Protein AF-A0A5N7CZ99-F1 (afdb_monomer_lite)

pLDDT: mean 74.76, std 17.81, range [25.52, 95.12]

Foldseek 3Di:
DDPPFDDWDDDPLETEGEDEQPDQKAFDPLQPQEWADDPNAIATCLALVNVVVDPDRGIGPVLVVLVPDDFDQDPVRGIYHYFYPPDDDHDPDDPWAWQDWDDDPPFKIKTWTDHPQWHFDPPPPATKTKHKDAAQDWGWYWYAPDPPDPPDIDIDIDGHRHIGIYIHGTRIGMNGNCPDDPPPDDDPDDDDDDDDDDDD

Radius of gyration: 21.83 Å; chains: 1; bounding box: 49×34×73 Å

Sequence (200 aa):
MLVTSYPPEINTGTVTTYLPLATPWGWNNNCSDNFQWHNGSLWASFDPAFAAYAEHQCGPPEFQQWYDKEEFVGPDGLATTTSLGPLAPPTNVPNISVASIFVRYQSSTLSLYCPPEYKSSSAEDFPDCVSAIQPRTPVTYMSPTIMGRDTTWATKTTQFTEITNVHAFPVQGWNINDTGGHGCSSCFTCPCAFLYSHHE

Structure (mmCIF, N/CA/C/O backbone):
data_AF-A0A5N7CZ99-F1
#
_entry.id   AF-A0A5N7CZ99-F1
#
loop_
_atom_site.group_PDB
_atom_site.id
_atom_site.type_symbol
_atom_site.label_atom_id
_atom_site.label_alt_id
_atom_site.label_comp_id
_atom_site.label_asym_id
_atom_site.label_entity_id
_atom_site.label_seq_id
_atom_site.pdbx_PDB_ins_code
_atom_site.Cartn_x
_atom_site.Cartn_y
_atom_site.Cartn_z
_atom_site.occupancy
_atom_site.B_iso_or_equiv
_atom_site.auth_seq_id
_atom_site.auth_comp_id
_atom_site.auth_asym_id
_atom_site.auth_atom_id
_atom_site.pdbx_PDB_model_num
ATOM 1 N N . MET A 1 1 ? 18.517 -17.580 -13.703 1.00 34.94 1 MET A N 1
ATOM 2 C CA . MET A 1 1 ? 17.389 -16.649 -13.509 1.00 34.94 1 MET A CA 1
ATOM 3 C C . MET A 1 1 ? 17.468 -15.634 -14.631 1.00 34.94 1 MET A C 1
ATOM 5 O O . MET A 1 1 ? 18.498 -14.986 -14.750 1.00 34.94 1 MET A O 1
ATOM 9 N N . LEU A 1 2 ? 16.470 -15.583 -15.511 1.00 38.91 2 LEU A N 1
ATOM 10 C CA . LEU A 1 2 ? 16.390 -14.543 -16.535 1.00 38.91 2 LEU A CA 1
ATOM 11 C C . LEU A 1 2 ? 15.794 -13.311 -15.858 1.00 38.91 2 LEU A C 1
ATOM 13 O O . LEU A 1 2 ? 14.592 -13.256 -15.631 1.00 38.91 2 LEU A O 1
ATOM 17 N N . VAL A 1 3 ? 16.648 -12.362 -15.477 1.00 44.00 3 VAL A N 1
ATOM 18 C CA . VAL A 1 3 ? 16.194 -11.003 -15.186 1.00 44.00 3 VAL A CA 1
ATOM 19 C C . VAL A 1 3 ? 15.849 -10.407 -16.543 1.00 44.00 3 VAL A C 1
ATOM 21 O O . VAL A 1 3 ? 16.735 -10.002 -17.292 1.00 44.00 3 VAL A O 1
ATOM 24 N N . THR A 1 4 ? 14.575 -10.444 -16.916 1.00 52.12 4 THR A N 1
ATOM 25 C CA . THR A 1 4 ? 14.073 -9.657 -18.042 1.00 52.12 4 THR A CA 1
ATOM 26 C C . THR A 1 4 ? 14.104 -8.200 -17.602 1.00 52.12 4 THR A C 1
ATOM 28 O O . THR A 1 4 ? 13.169 -7.713 -16.972 1.00 52.12 4 THR A O 1
ATOM 31 N N . SER A 1 5 ? 15.231 -7.525 -17.832 1.00 60.16 5 SER A N 1
ATOM 32 C CA . SER A 1 5 ? 15.319 -6.081 -17.644 1.00 60.16 5 SER A CA 1
ATOM 33 C C . SER A 1 5 ? 14.532 -5.416 -18.768 1.00 60.16 5 SER A C 1
ATOM 35 O O . SER A 1 5 ? 14.925 -5.519 -19.932 1.00 60.16 5 SER A O 1
ATOM 37 N N . TYR A 1 6 ? 13.431 -4.758 -18.425 1.00 69.19 6 TYR A N 1
ATOM 38 C CA . TYR A 1 6 ? 12.678 -3.944 -19.373 1.00 69.19 6 TYR A CA 1
ATOM 39 C C . TYR A 1 6 ? 13.487 -2.682 -19.692 1.00 69.19 6 TYR A C 1
ATOM 41 O O . TYR A 1 6 ? 14.055 -2.086 -18.767 1.00 69.19 6 TYR A O 1
ATOM 49 N N . PRO A 1 7 ? 13.599 -2.285 -20.972 1.00 72.56 7 PRO A N 1
ATOM 50 C CA . PRO A 1 7 ? 14.331 -1.081 -21.331 1.00 72.56 7 PRO A CA 1
ATOM 51 C C . PRO A 1 7 ? 13.680 0.144 -20.666 1.00 72.56 7 PRO A C 1
ATOM 53 O O . PRO A 1 7 ? 12.453 0.205 -20.580 1.00 72.56 7 PRO A O 1
ATOM 56 N N . PRO A 1 8 ? 14.470 1.125 -20.193 1.00 75.94 8 PRO A N 1
ATOM 57 C CA . PRO A 1 8 ? 13.911 2.363 -19.669 1.00 75.94 8 PRO A CA 1
ATOM 58 C C . PRO A 1 8 ? 13.095 3.111 -20.735 1.00 75.94 8 PRO A C 1
ATOM 60 O O . PRO A 1 8 ? 13.531 3.232 -21.881 1.00 75.94 8 PRO A O 1
ATOM 63 N N . GLU A 1 9 ? 11.940 3.653 -20.353 1.00 77.12 9 GLU A N 1
ATOM 64 C CA . GLU A 1 9 ? 11.092 4.472 -21.227 1.00 77.12 9 GLU A CA 1
ATOM 65 C C . GLU A 1 9 ? 11.358 5.964 -20.990 1.00 77.12 9 GLU A C 1
ATOM 67 O O . GLU A 1 9 ? 11.304 6.435 -19.856 1.00 77.12 9 GLU A O 1
ATOM 72 N N . ILE A 1 10 ? 11.592 6.744 -22.050 1.00 75.81 10 ILE A N 1
ATOM 73 C CA . ILE A 1 10 ? 11.798 8.198 -21.945 1.00 75.81 10 ILE A CA 1
ATOM 74 C C . ILE A 1 10 ? 10.529 8.931 -22.361 1.00 75.81 10 ILE A C 1
ATOM 76 O O . ILE A 1 10 ? 10.018 8.729 -23.460 1.00 75.81 10 ILE A O 1
ATOM 80 N N . ASN A 1 11 ? 10.045 9.826 -21.507 1.00 70.75 11 ASN A N 1
ATOM 81 C CA . ASN A 1 11 ? 8.844 10.607 -21.756 1.00 70.75 11 ASN A CA 1
ATOM 82 C C . ASN A 1 11 ? 8.971 12.002 -21.149 1.00 70.75 11 ASN A C 1
ATOM 84 O O . ASN A 1 11 ? 9.207 12.129 -19.953 1.00 70.75 11 ASN A O 1
ATOM 88 N N . THR A 1 12 ? 8.775 13.044 -21.964 1.00 72.25 12 THR A N 1
ATOM 89 C CA . THR A 1 12 ? 8.670 14.447 -21.504 1.00 72.25 12 THR A CA 1
ATOM 90 C C . THR A 1 12 ? 9.764 14.884 -20.514 1.00 72.25 12 THR A C 1
ATOM 92 O O . THR A 1 12 ? 9.484 15.617 -19.575 1.00 72.25 12 THR A O 1
ATOM 95 N N . GLY A 1 13 ? 11.011 14.436 -20.710 1.00 73.12 13 GLY A N 1
ATOM 96 C CA . GLY A 1 13 ? 12.138 14.779 -19.828 1.00 73.12 13 GLY A CA 1
ATOM 97 C C . GLY A 1 13 ? 12.334 13.854 -18.617 1.00 73.12 13 GLY A C 1
ATOM 98 O O . GLY A 1 13 ? 13.259 14.062 -17.836 1.00 73.12 13 GLY A O 1
ATOM 99 N N . THR A 1 14 ? 11.508 12.816 -18.476 1.00 78.81 14 THR A N 1
ATOM 100 C CA . THR A 1 14 ? 11.614 11.797 -17.428 1.00 78.81 14 THR A CA 1
ATOM 101 C C . THR A 1 14 ? 11.980 10.445 -18.035 1.00 78.81 14 THR A C 1
ATOM 103 O O . THR A 1 14 ? 11.337 9.981 -18.979 1.00 78.81 14 THR A O 1
ATOM 106 N N . VAL A 1 15 ? 12.993 9.791 -17.479 1.00 83.00 15 VAL A N 1
ATOM 107 C CA . VAL A 1 15 ? 13.344 8.395 -17.747 1.00 83.00 15 VAL A CA 1
ATOM 108 C C . VAL A 1 15 ? 12.638 7.523 -16.709 1.00 83.00 15 VAL A C 1
ATOM 110 O O . VAL A 1 15 ? 12.829 7.711 -15.509 1.00 83.00 15 VAL A O 1
ATOM 113 N N . THR A 1 16 ? 11.817 6.571 -17.143 1.00 83.00 16 THR A N 1
ATOM 114 C CA . THR A 1 16 ? 11.179 5.577 -16.275 1.00 83.00 16 THR A CA 1
ATOM 115 C C . THR A 1 16 ? 11.929 4.253 -16.380 1.00 83.00 16 THR A C 1
ATOM 117 O O . THR A 1 16 ? 11.999 3.664 -17.455 1.00 83.00 16 THR A O 1
ATOM 120 N N . THR A 1 17 ? 12.487 3.775 -15.272 1.00 85.75 17 THR A N 1
ATOM 121 C CA . THR A 1 17 ? 13.045 2.422 -15.143 1.00 85.75 17 THR A CA 1
ATOM 122 C C . THR A 1 17 ? 12.035 1.511 -14.454 1.00 85.75 17 THR A C 1
ATOM 124 O O . THR A 1 17 ? 11.185 1.978 -13.695 1.00 85.75 17 THR A O 1
ATOM 127 N N . TYR A 1 18 ? 12.110 0.204 -14.705 1.00 86.38 18 TYR A N 1
ATOM 128 C CA . TYR A 1 18 ? 11.154 -0.754 -14.154 1.00 86.38 18 TYR A CA 1
ATOM 129 C C . TYR A 1 18 ? 11.788 -1.671 -13.118 1.00 86.38 18 TYR A C 1
ATOM 131 O O . TYR A 1 18 ? 12.836 -2.270 -13.358 1.00 86.38 18 TYR A O 1
ATOM 139 N N . LEU A 1 19 ? 11.115 -1.788 -11.977 1.00 88.81 19 LEU A N 1
ATOM 140 C CA . LEU A 1 19 ? 11.407 -2.743 -10.922 1.00 88.81 19 LEU A CA 1
ATOM 141 C C . LEU A 1 19 ? 10.460 -3.947 -11.081 1.00 88.81 19 LEU A C 1
ATOM 143 O O . LEU A 1 19 ? 9.266 -3.823 -10.779 1.00 88.81 19 LEU A O 1
ATOM 147 N N . PRO A 1 20 ? 10.952 -5.092 -11.586 1.00 87.75 20 PRO A N 1
ATOM 148 C CA . PRO A 1 20 ? 10.132 -6.283 -11.750 1.00 87.75 20 PRO A CA 1
ATOM 149 C C . PRO A 1 20 ? 9.863 -6.940 -10.400 1.00 87.75 20 PRO A C 1
ATOM 151 O O . PRO A 1 20 ? 10.733 -6.964 -9.534 1.00 87.75 20 PRO A O 1
ATOM 154 N N . LEU A 1 21 ? 8.684 -7.544 -10.255 1.00 85.62 21 LEU A N 1
ATOM 155 C CA . LEU A 1 21 ? 8.400 -8.402 -9.109 1.00 85.62 21 LEU A CA 1
ATOM 156 C C . LEU A 1 21 ? 9.193 -9.708 -9.226 1.00 85.62 21 LEU A C 1
ATOM 158 O O . LEU A 1 21 ? 9.154 -10.365 -10.270 1.00 85.62 21 LEU A O 1
ATOM 162 N N . ALA A 1 22 ? 9.876 -10.122 -8.159 1.00 84.12 22 ALA A N 1
ATOM 163 C CA . ALA A 1 22 ? 10.655 -11.361 -8.161 1.00 84.12 22 ALA A CA 1
ATOM 164 C C . ALA A 1 22 ? 9.779 -12.625 -8.257 1.00 84.12 22 ALA A C 1
ATOM 166 O O . ALA A 1 22 ? 10.230 -13.662 -8.746 1.00 84.12 22 ALA A O 1
ATOM 167 N N . THR A 1 23 ? 8.533 -12.554 -7.777 1.00 81.94 23 THR A N 1
ATOM 168 C CA . THR A 1 23 ? 7.572 -13.668 -7.761 1.00 81.94 23 THR A CA 1
ATOM 169 C C . THR A 1 23 ? 6.143 -13.166 -7.987 1.00 81.94 23 THR A C 1
ATOM 171 O O . THR A 1 23 ? 5.877 -11.980 -7.769 1.00 81.94 23 THR A O 1
ATOM 174 N N . PRO A 1 24 ? 5.201 -14.034 -8.413 1.00 84.94 24 PRO A N 1
ATOM 175 C CA . PRO A 1 24 ? 3.782 -13.705 -8.363 1.00 84.94 24 PRO A CA 1
ATOM 176 C C . PRO A 1 24 ? 3.391 -13.265 -6.952 1.00 84.94 24 PRO A C 1
ATOM 178 O O . PRO A 1 24 ? 3.788 -13.891 -5.972 1.00 84.94 24 PRO A O 1
ATOM 181 N N . TRP A 1 25 ? 2.611 -12.194 -6.856 1.00 88.38 25 TRP A N 1
ATOM 182 C CA . TRP A 1 25 ? 2.278 -11.573 -5.581 1.00 88.38 25 TRP A CA 1
ATOM 183 C C . TRP A 1 25 ? 0.804 -11.771 -5.225 1.00 88.38 25 TRP A C 1
ATOM 185 O O . TRP A 1 25 ? -0.016 -12.195 -6.048 1.00 88.38 25 TRP A O 1
AT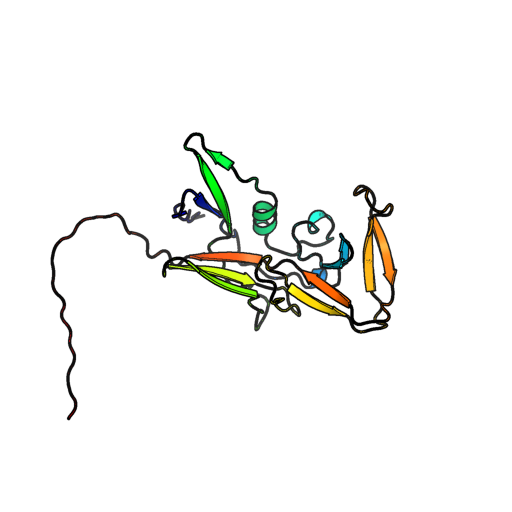OM 195 N N . GLY A 1 26 ? 0.472 -11.485 -3.972 1.00 87.75 26 GLY A N 1
ATOM 196 C CA . GLY A 1 26 ? -0.878 -11.555 -3.439 1.00 87.75 26 GLY A CA 1
ATOM 197 C C . GLY A 1 26 ? -1.010 -10.692 -2.191 1.00 87.75 26 GLY A C 1
ATOM 198 O O . GLY A 1 26 ? -0.009 -10.321 -1.579 1.00 87.75 26 GLY A O 1
ATOM 199 N N . TRP A 1 27 ? -2.245 -10.371 -1.824 1.00 86.88 27 TRP A N 1
ATOM 200 C CA . TRP A 1 27 ? -2.527 -9.596 -0.622 1.00 86.88 27 TRP A CA 1
ATOM 201 C C . TRP A 1 27 ? -2.444 -10.465 0.622 1.00 86.88 27 TRP A C 1
ATOM 203 O O . TRP A 1 27 ? -2.902 -11.607 0.627 1.00 86.88 27 TRP A O 1
ATOM 213 N N . ASN A 1 28 ? -1.900 -9.918 1.701 1.00 86.94 28 ASN A N 1
ATOM 214 C CA . ASN A 1 28 ? -1.954 -10.585 2.988 1.00 86.94 28 ASN A CA 1
ATOM 215 C C . ASN A 1 28 ? -3.216 -10.155 3.741 1.00 86.94 28 ASN A C 1
ATOM 217 O O . ASN A 1 28 ? -3.312 -9.013 4.183 1.00 86.94 28 ASN A O 1
ATOM 221 N N . ASN A 1 29 ? -4.175 -11.067 3.908 1.00 79.25 29 ASN A N 1
ATOM 222 C CA . ASN A 1 29 ? -5.427 -10.764 4.608 1.00 79.25 29 ASN A CA 1
ATOM 223 C C . ASN A 1 29 ? -5.205 -10.391 6.083 1.00 79.25 29 ASN A C 1
ATOM 225 O O . ASN A 1 29 ? -6.029 -9.689 6.647 1.00 79.25 29 ASN A O 1
ATOM 229 N N . ASN A 1 30 ? -4.075 -10.760 6.697 1.00 83.25 30 ASN A N 1
ATOM 230 C CA . ASN A 1 30 ? -3.760 -10.330 8.066 1.00 83.25 30 ASN A CA 1
ATOM 231 C C . ASN A 1 30 ? -3.508 -8.813 8.177 1.00 83.25 30 ASN A C 1
ATOM 233 O O . ASN A 1 30 ? -3.377 -8.292 9.282 1.00 83.25 30 ASN A O 1
ATOM 237 N N . CYS A 1 31 ? -3.414 -8.102 7.052 1.00 86.00 31 CYS A N 1
ATOM 238 C CA . CYS A 1 31 ? -3.213 -6.658 7.016 1.00 86.00 31 CYS A CA 1
ATOM 239 C C . CYS A 1 31 ? -4.513 -5.850 6.943 1.00 86.00 31 CYS A C 1
ATOM 241 O O . CYS A 1 31 ? -4.453 -4.632 7.101 1.00 86.00 31 CYS A O 1
ATOM 243 N N . SER A 1 32 ? -5.672 -6.491 6.725 1.00 80.88 32 SER A N 1
ATOM 244 C CA . SER A 1 32 ? -6.958 -5.784 6.634 1.00 80.88 32 SER A CA 1
ATOM 245 C C . SER A 1 32 ? -7.422 -5.210 7.965 1.00 80.88 32 SER A C 1
ATOM 247 O O . SER A 1 32 ? -8.083 -4.182 7.965 1.00 80.88 32 SER A O 1
ATOM 249 N N . ASP A 1 33 ? -7.040 -5.840 9.078 1.00 81.94 33 ASP A N 1
ATOM 250 C CA . ASP A 1 33 ? -7.460 -5.450 10.431 1.00 81.94 33 ASP A CA 1
ATOM 251 C C . ASP A 1 33 ? -6.351 -4.723 11.210 1.00 81.94 33 ASP A C 1
ATOM 253 O O . ASP A 1 33 ? -6.501 -4.422 12.396 1.00 81.94 33 ASP A O 1
ATOM 257 N N . ASN A 1 34 ? -5.215 -4.452 10.559 1.00 87.44 34 ASN A N 1
ATOM 258 C CA . ASN A 1 34 ? -4.109 -3.718 11.158 1.00 87.44 34 ASN A CA 1
ATOM 259 C C . ASN A 1 34 ? -4.178 -2.254 10.720 1.00 87.44 34 ASN A C 1
ATOM 261 O O . ASN A 1 34 ? -3.890 -1.910 9.571 1.00 87.44 34 ASN A O 1
ATOM 265 N N . PHE A 1 35 ? -4.609 -1.400 11.647 1.00 89.81 35 PHE A N 1
ATOM 266 C CA . PHE A 1 35 ? -4.884 0.003 11.374 1.00 89.81 35 PHE A CA 1
ATOM 267 C C . PHE A 1 35 ? -3.927 0.942 12.101 1.00 89.81 35 PHE A C 1
ATOM 269 O O . PHE A 1 35 ? -3.505 0.691 13.232 1.00 89.81 35 PHE A O 1
ATOM 276 N N . GLN A 1 36 ? -3.657 2.086 11.485 1.00 88.88 36 GLN A N 1
ATOM 277 C CA . GLN A 1 36 ? -2.816 3.151 12.009 1.00 88.88 36 GLN A CA 1
ATOM 278 C C . GLN A 1 36 ? -3.523 4.493 11.855 1.00 88.88 36 GLN A C 1
ATOM 280 O O . GLN A 1 36 ? -4.116 4.797 10.825 1.00 88.88 36 GLN A O 1
ATOM 285 N N . TRP A 1 37 ? -3.481 5.309 12.901 1.00 87.75 37 TRP A N 1
ATOM 286 C CA . TRP A 1 37 ? -4.017 6.660 12.867 1.00 87.75 37 TRP A CA 1
ATOM 287 C C . TRP A 1 37 ? -2.922 7.634 12.468 1.00 87.75 37 TRP A C 1
ATOM 289 O O . TRP A 1 37 ? -1.984 7.868 13.237 1.00 87.75 37 TRP A O 1
ATOM 299 N N . HIS A 1 38 ? -3.073 8.237 11.294 1.00 81.50 38 HIS A N 1
ATOM 300 C CA . HIS A 1 38 ? -2.102 9.169 10.744 1.00 81.50 38 HIS A CA 1
ATOM 301 C C . HIS A 1 38 ? -2.805 10.333 10.043 1.00 81.50 38 HIS A C 1
ATOM 303 O O . HIS A 1 38 ? -3.780 10.146 9.318 1.00 81.50 38 HIS A O 1
ATOM 309 N N . ASN A 1 39 ? -2.328 11.555 10.299 1.00 80.12 39 ASN A N 1
ATOM 310 C CA . ASN A 1 39 ? -2.859 12.799 9.726 1.00 80.12 39 ASN A CA 1
ATOM 311 C C . ASN A 1 39 ? -4.387 12.976 9.832 1.00 80.12 39 ASN A C 1
ATOM 313 O O . ASN A 1 39 ? -5.013 13.567 8.961 1.00 80.12 39 ASN A O 1
ATOM 317 N N . GLY A 1 40 ? -4.993 12.496 10.924 1.00 84.31 40 GLY A N 1
ATOM 318 C CA . GLY A 1 40 ? -6.433 12.644 11.169 1.00 84.31 40 GLY A CA 1
ATOM 319 C C . GLY A 1 40 ? -7.317 11.601 10.481 1.00 84.31 40 GLY A C 1
ATOM 320 O O . GLY A 1 40 ? -8.533 11.681 10.627 1.00 84.31 40 GLY A O 1
ATOM 321 N N . SER A 1 41 ? -6.718 10.617 9.809 1.00 88.19 41 SER A N 1
ATOM 322 C CA . SER A 1 41 ? -7.418 9.516 9.150 1.00 88.19 41 SER A CA 1
ATOM 323 C C . SER A 1 41 ? -6.914 8.160 9.639 1.00 88.19 41 SER A C 1
ATOM 325 O O . SER A 1 41 ? -5.812 8.033 10.185 1.00 88.19 41 SER A O 1
ATOM 327 N N . LEU A 1 42 ? -7.743 7.136 9.443 1.00 90.62 42 LEU A N 1
ATOM 328 C CA . LEU A 1 42 ? -7.414 5.749 9.739 1.00 90.62 42 LEU A CA 1
ATOM 329 C C . LEU A 1 42 ? -6.880 5.074 8.469 1.00 90.62 42 LEU A C 1
ATOM 331 O O . LEU A 1 42 ? -7.560 5.062 7.446 1.00 90.62 42 LEU A O 1
ATOM 335 N N . TRP A 1 43 ? -5.681 4.512 8.543 1.00 89.38 43 TRP A N 1
ATOM 336 C CA . TRP A 1 43 ? -4.970 3.875 7.437 1.00 89.38 43 TRP A CA 1
ATOM 337 C C . TRP A 1 43 ? -4.752 2.395 7.728 1.00 89.38 43 TRP A C 1
ATOM 339 O O . TRP A 1 43 ? -4.401 2.030 8.846 1.00 89.38 43 TRP A O 1
ATOM 349 N N . ALA A 1 44 ? -4.949 1.533 6.741 1.00 88.44 44 ALA A N 1
ATOM 350 C CA . ALA A 1 44 ? -4.621 0.118 6.828 1.00 88.44 44 ALA A CA 1
ATOM 351 C C . ALA A 1 44 ? -3.137 -0.123 6.533 1.00 88.44 44 ALA A C 1
ATOM 353 O O . ALA A 1 44 ? -2.509 0.614 5.770 1.00 88.44 44 ALA A O 1
ATOM 354 N N . SER A 1 45 ? -2.587 -1.214 7.062 1.00 85.19 45 SER A N 1
ATOM 355 C CA . SER A 1 45 ? -1.186 -1.612 6.849 1.00 85.19 45 SER A CA 1
ATOM 356 C C . SER A 1 45 ? -0.813 -1.968 5.403 1.00 85.19 45 SER A C 1
ATOM 358 O O . SER A 1 45 ? 0.337 -2.300 5.136 1.00 85.19 45 SER A O 1
ATOM 360 N N . PHE A 1 46 ? -1.750 -1.893 4.457 1.00 84.31 46 PHE A N 1
ATOM 361 C CA . PHE A 1 46 ? -1.452 -1.969 3.025 1.00 84.31 46 PHE A CA 1
ATOM 362 C C . PHE A 1 46 ? -0.694 -0.741 2.493 1.00 84.31 46 PHE A C 1
ATOM 364 O O . PHE A 1 46 ? -0.195 -0.780 1.371 1.00 84.31 46 PHE A O 1
ATOM 371 N N . ASP A 1 47 ? -0.591 0.330 3.281 1.00 80.62 47 ASP A N 1
ATOM 372 C CA . ASP A 1 47 ? 0.244 1.485 2.964 1.00 80.62 47 ASP A CA 1
ATOM 373 C C . ASP A 1 47 ? 1.744 1.184 3.196 1.00 80.62 47 ASP A C 1
ATOM 375 O O . ASP A 1 47 ? 2.128 0.792 4.306 1.00 80.62 47 ASP A O 1
ATOM 379 N N . PRO A 1 48 ? 2.616 1.380 2.188 1.00 79.69 48 PRO A N 1
ATOM 380 C CA . PRO A 1 48 ? 4.054 1.148 2.326 1.00 79.69 48 PRO A CA 1
ATOM 381 C C . PRO A 1 48 ? 4.725 2.077 3.355 1.00 79.69 48 PRO A C 1
ATOM 383 O O . PRO A 1 48 ? 5.732 1.699 3.954 1.00 79.69 48 PRO A O 1
ATOM 386 N N . ALA A 1 49 ? 4.157 3.248 3.662 1.00 79.38 49 ALA A N 1
ATOM 387 C CA . ALA A 1 49 ? 4.634 4.102 4.754 1.00 79.38 49 ALA A CA 1
ATOM 388 C C . ALA A 1 49 ? 4.514 3.421 6.129 1.00 79.38 49 ALA A C 1
ATOM 390 O O . ALA A 1 49 ? 5.244 3.741 7.069 1.00 79.38 49 ALA A O 1
ATOM 391 N N . PHE A 1 50 ? 3.583 2.475 6.245 1.00 76.00 50 PHE A N 1
ATOM 392 C CA . PHE A 1 50 ? 3.194 1.827 7.490 1.00 76.00 50 PHE A CA 1
ATOM 393 C C . PHE A 1 50 ? 3.585 0.346 7.552 1.00 76.00 50 PHE A C 1
ATOM 395 O O . PHE A 1 50 ? 3.466 -0.274 8.614 1.00 76.00 50 PHE A O 1
ATOM 402 N N . ALA A 1 51 ? 4.112 -0.209 6.456 1.00 68.06 51 ALA A N 1
ATOM 403 C CA . ALA A 1 51 ? 4.500 -1.613 6.342 1.00 68.06 51 ALA A CA 1
ATOM 404 C C . ALA A 1 51 ? 5.606 -2.022 7.330 1.00 68.06 51 ALA A C 1
ATOM 406 O O . ALA A 1 51 ? 5.617 -3.158 7.793 1.00 68.06 51 ALA A O 1
ATOM 407 N N . ALA A 1 52 ? 6.495 -1.101 7.720 1.00 64.50 52 ALA A N 1
ATOM 408 C CA . ALA A 1 52 ? 7.534 -1.363 8.724 1.00 64.50 52 ALA A CA 1
ATOM 409 C C . ALA A 1 52 ? 6.976 -1.642 10.135 1.00 64.50 52 ALA A C 1
ATOM 411 O O . ALA A 1 52 ? 7.658 -2.240 10.966 1.00 64.50 52 ALA A O 1
ATOM 412 N N . TYR A 1 53 ? 5.746 -1.203 10.408 1.00 67.44 53 TYR A N 1
ATOM 413 C CA . TYR A 1 53 ? 5.056 -1.399 11.687 1.00 67.44 53 TYR A CA 1
ATOM 414 C C . TYR A 1 53 ? 4.012 -2.512 11.622 1.00 67.44 53 TYR A C 1
ATOM 416 O O . TYR A 1 53 ? 3.433 -2.889 12.642 1.00 67.44 53 TYR A O 1
ATOM 424 N N . ALA A 1 54 ? 3.758 -3.040 10.428 1.00 67.25 54 ALA A N 1
ATOM 425 C CA . ALA A 1 54 ? 2.925 -4.205 10.267 1.00 67.25 54 ALA A CA 1
ATOM 426 C C . ALA A 1 54 ? 3.688 -5.435 10.778 1.00 67.25 54 ALA A C 1
ATOM 428 O O . ALA A 1 54 ? 4.840 -5.672 10.425 1.00 67.25 54 ALA A O 1
ATOM 429 N N . GLU A 1 55 ? 3.024 -6.272 11.575 1.00 67.88 55 GLU A N 1
ATOM 430 C CA . GLU A 1 55 ? 3.570 -7.578 11.984 1.00 67.88 55 GLU A CA 1
ATOM 431 C C . GLU A 1 55 ? 3.751 -8.535 10.791 1.00 67.88 55 GLU A C 1
ATOM 433 O O . GLU A 1 55 ? 4.376 -9.588 10.902 1.00 67.88 55 GLU A O 1
ATOM 438 N N . HIS A 1 56 ? 3.185 -8.166 9.642 1.00 77.44 56 HIS A N 1
ATOM 439 C CA . HIS A 1 56 ? 3.134 -8.958 8.433 1.00 77.44 56 HIS A CA 1
ATOM 440 C C . HIS A 1 56 ? 3.475 -8.096 7.223 1.00 77.44 56 HIS A C 1
ATOM 442 O O . HIS A 1 56 ? 3.109 -6.929 7.145 1.00 77.44 56 HIS A O 1
ATOM 448 N N . GLN A 1 57 ? 4.105 -8.705 6.226 1.00 83.06 57 GLN A N 1
ATOM 449 C CA . GLN A 1 57 ? 4.314 -8.060 4.941 1.00 83.06 57 GLN A CA 1
ATOM 450 C C . GLN A 1 57 ? 2.989 -7.997 4.159 1.00 83.06 57 GLN A C 1
ATOM 452 O O . GLN A 1 57 ? 2.396 -9.036 3.856 1.00 83.06 57 GLN A O 1
ATOM 457 N N . CYS A 1 58 ? 2.529 -6.778 3.859 1.00 85.06 58 CYS A N 1
ATOM 458 C CA . CYS A 1 58 ? 1.200 -6.513 3.291 1.00 85.06 58 CYS A CA 1
ATOM 459 C C . CYS A 1 58 ? 1.172 -6.366 1.765 1.00 85.06 58 CYS A C 1
ATOM 461 O O . CYS A 1 58 ? 0.098 -6.386 1.170 1.00 85.06 58 CYS A O 1
ATOM 463 N N . GLY A 1 59 ? 2.340 -6.267 1.133 1.00 84.31 59 GLY A N 1
ATOM 464 C CA . GLY A 1 59 ? 2.507 -6.182 -0.314 1.00 84.31 59 GLY A CA 1
ATOM 465 C C . GLY A 1 59 ? 3.858 -6.753 -0.755 1.00 84.31 59 GLY A C 1
ATOM 466 O O . GLY A 1 59 ? 4.670 -7.147 0.091 1.00 84.31 59 GLY A O 1
ATOM 467 N N . PRO A 1 60 ? 4.125 -6.826 -2.069 1.00 87.38 60 PRO A N 1
ATOM 468 C CA . PRO A 1 60 ? 5.392 -7.351 -2.564 1.00 87.38 60 PRO A CA 1
ATOM 469 C C . PRO A 1 60 ? 6.572 -6.491 -2.068 1.00 87.38 60 PRO A C 1
ATOM 471 O O . PRO A 1 60 ? 6.418 -5.276 -1.946 1.00 87.38 60 PRO A O 1
ATOM 474 N N . PRO A 1 61 ? 7.751 -7.072 -1.770 1.00 86.56 61 PRO A N 1
ATOM 475 C CA . PRO A 1 61 ? 8.905 -6.316 -1.264 1.00 86.56 61 PRO A CA 1
ATOM 476 C C . PRO A 1 61 ? 9.302 -5.138 -2.161 1.00 86.56 61 PRO A C 1
ATOM 478 O O . PRO A 1 61 ? 9.727 -4.088 -1.684 1.00 86.56 61 PRO A O 1
ATOM 481 N N . GLU A 1 62 ? 9.137 -5.305 -3.468 1.00 89.62 62 GLU A N 1
ATOM 482 C CA . GLU A 1 62 ? 9.431 -4.294 -4.473 1.00 89.62 62 GLU A CA 1
ATOM 483 C C . GLU A 1 62 ? 8.529 -3.065 -4.332 1.00 89.62 62 GLU A C 1
ATOM 485 O O . GLU A 1 62 ? 8.948 -1.966 -4.678 1.00 89.62 62 GLU A O 1
ATOM 490 N N . PHE A 1 63 ? 7.318 -3.216 -3.789 1.00 88.19 63 PHE A N 1
ATOM 491 C CA . PHE A 1 63 ? 6.425 -2.090 -3.527 1.00 88.19 63 PHE A CA 1
ATOM 492 C C . PHE A 1 63 ? 6.980 -1.160 -2.447 1.00 88.19 63 PHE A C 1
ATOM 494 O O . PHE A 1 63 ? 6.941 0.054 -2.626 1.00 88.19 63 PHE A O 1
ATOM 501 N N . GLN A 1 64 ? 7.600 -1.714 -1.400 1.00 86.56 64 GLN A N 1
ATOM 502 C CA . GLN A 1 64 ? 8.328 -0.913 -0.416 1.00 86.56 64 GLN A CA 1
ATOM 503 C C . GLN A 1 64 ? 9.536 -0.218 -1.054 1.00 86.56 64 GLN A C 1
ATOM 505 O O . GLN A 1 64 ? 9.715 0.981 -0.887 1.00 86.56 64 GLN A O 1
ATOM 510 N N . GLN A 1 65 ? 10.327 -0.941 -1.855 1.00 87.62 65 GLN A N 1
ATOM 511 C CA . GLN A 1 65 ? 11.485 -0.360 -2.551 1.00 87.62 65 GLN A CA 1
ATOM 512 C C . GLN A 1 65 ? 11.083 0.767 -3.509 1.00 87.62 65 GLN A C 1
ATOM 514 O O . GLN A 1 65 ? 11.799 1.754 -3.655 1.00 87.62 65 GLN A O 1
ATOM 519 N N . TRP A 1 66 ? 9.941 0.616 -4.180 1.00 87.50 66 TRP A N 1
ATOM 520 C CA . TRP A 1 66 ? 9.373 1.649 -5.032 1.00 87.50 66 TRP A CA 1
ATOM 521 C C . TRP A 1 66 ? 8.911 2.868 -4.227 1.00 87.50 66 TRP A C 1
ATOM 523 O O . TRP A 1 66 ? 9.042 3.980 -4.728 1.00 87.50 66 TRP A O 1
ATOM 533 N N . TYR A 1 67 ? 8.388 2.683 -3.016 1.00 85.19 67 TYR A N 1
ATOM 534 C CA . TYR A 1 67 ? 7.984 3.785 -2.145 1.00 85.19 67 TYR A CA 1
ATOM 535 C C . TYR A 1 67 ? 9.191 4.534 -1.558 1.00 85.19 67 TYR A C 1
ATOM 537 O O . TYR A 1 67 ? 9.214 5.760 -1.572 1.00 85.19 67 TYR A O 1
ATOM 545 N N . ASP A 1 68 ? 10.219 3.801 -1.126 1.00 83.31 68 ASP A N 1
ATOM 546 C CA . ASP A 1 68 ? 11.422 4.351 -0.483 1.00 83.31 68 ASP A CA 1
ATOM 547 C C . ASP A 1 68 ? 12.416 4.986 -1.472 1.00 83.31 68 ASP A C 1
ATOM 549 O O . ASP A 1 68 ? 13.418 5.576 -1.061 1.00 83.31 68 ASP A O 1
ATOM 553 N N . LYS A 1 69 ? 12.201 4.834 -2.785 1.00 79.69 69 LYS A N 1
ATOM 554 C CA . LYS A 1 69 ? 13.114 5.375 -3.799 1.00 79.69 69 LYS A CA 1
ATOM 555 C C . LYS A 1 69 ? 13.132 6.910 -3.741 1.00 79.69 69 LYS A C 1
ATOM 557 O O . LYS A 1 69 ? 12.096 7.567 -3.637 1.00 79.69 69 LYS A O 1
ATOM 562 N N . GLU A 1 70 ? 14.303 7.484 -3.967 1.00 70.56 70 GLU A N 1
ATOM 563 C CA . GLU A 1 70 ? 14.435 8.913 -4.238 1.00 70.56 70 GLU A CA 1
ATOM 564 C C . GLU A 1 70 ? 14.362 9.171 -5.749 1.00 70.56 70 GLU A C 1
ATOM 566 O O . GLU A 1 70 ? 14.869 8.389 -6.560 1.00 70.56 70 GLU A O 1
ATOM 571 N N . GLU A 1 71 ? 13.715 10.267 -6.144 1.00 73.56 71 GLU A N 1
ATOM 572 C CA . GLU A 1 71 ? 13.791 10.754 -7.520 1.00 73.56 71 GLU A CA 1
ATOM 573 C C . GLU A 1 71 ? 15.200 11.297 -7.775 1.00 73.56 71 GLU A C 1
ATOM 575 O O . GLU A 1 71 ? 15.700 12.148 -7.038 1.00 73.56 71 GLU A O 1
ATOM 580 N N . PHE A 1 72 ? 15.854 10.799 -8.823 1.00 76.75 72 PHE A N 1
ATOM 581 C CA . PHE A 1 72 ? 17.208 11.214 -9.171 1.00 76.75 72 PHE A CA 1
ATOM 582 C C . PHE A 1 72 ? 17.181 12.116 -10.401 1.00 76.75 72 PHE A C 1
ATOM 584 O O . PHE A 1 72 ? 16.748 11.686 -11.467 1.00 76.75 72 PHE A O 1
ATOM 591 N N . VAL A 1 73 ? 17.690 13.343 -10.287 1.00 78.19 73 VAL A N 1
ATOM 592 C CA . VAL A 1 73 ? 17.882 14.231 -11.442 1.00 78.19 73 VAL A CA 1
ATOM 593 C C . VAL A 1 73 ? 19.321 14.108 -11.930 1.00 78.19 73 VAL A C 1
ATOM 595 O O . VAL A 1 73 ? 20.267 14.410 -11.200 1.00 78.19 73 VAL A O 1
ATOM 598 N N . GLY A 1 74 ? 19.481 13.639 -13.166 1.00 74.06 74 GLY A N 1
ATOM 599 C CA . GLY A 1 74 ? 20.780 13.459 -13.796 1.00 74.06 74 GLY A CA 1
ATOM 600 C C . GLY A 1 74 ? 21.469 14.782 -14.159 1.00 74.06 74 GLY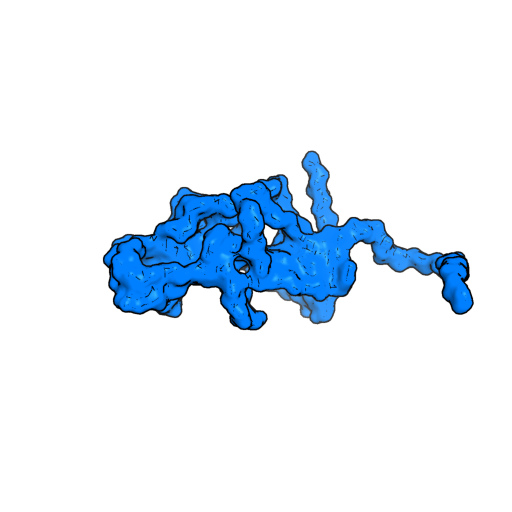 A C 1
ATOM 601 O O . GLY A 1 74 ? 20.831 15.837 -14.214 1.00 74.06 74 GLY A O 1
ATOM 602 N N . PRO A 1 75 ? 22.783 14.754 -14.460 1.00 72.81 75 PRO A N 1
ATOM 603 C CA . PRO A 1 75 ? 23.533 15.933 -14.916 1.00 72.81 75 PRO A CA 1
ATOM 604 C C . PRO A 1 75 ? 23.021 16.528 -16.239 1.00 72.81 75 PRO A C 1
ATOM 606 O O . PRO A 1 75 ? 23.328 17.671 -16.566 1.00 72.81 75 PRO A O 1
ATOM 609 N N . ASP A 1 76 ? 22.269 15.742 -17.006 1.00 77.12 76 ASP A N 1
ATOM 610 C CA . ASP A 1 76 ? 21.586 16.110 -18.247 1.00 77.12 76 ASP A CA 1
ATOM 611 C C . ASP A 1 76 ? 20.238 16.819 -18.014 1.00 77.12 76 ASP A C 1
ATOM 613 O O . ASP A 1 76 ? 19.576 17.213 -18.975 1.00 77.12 76 ASP A O 1
ATOM 617 N N . GLY A 1 77 ? 19.837 17.010 -16.752 1.00 77.00 77 GLY A N 1
ATOM 618 C CA . GLY A 1 77 ? 18.570 17.630 -16.369 1.00 77.00 77 GLY A CA 1
ATOM 619 C C . GLY A 1 77 ? 17.360 16.706 -16.514 1.00 77.00 77 GLY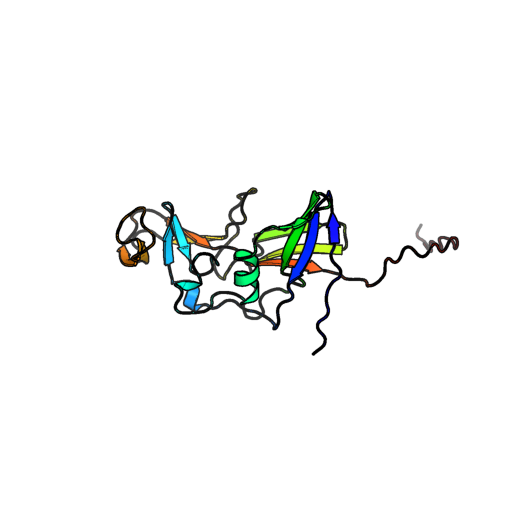 A C 1
ATOM 620 O O . GLY A 1 77 ? 16.234 17.171 -16.339 1.00 77.00 77 GLY A O 1
ATOM 621 N N . LEU A 1 78 ? 17.569 15.420 -16.824 1.00 77.69 78 LEU A N 1
ATOM 622 C CA . LEU A 1 78 ? 16.495 14.435 -16.908 1.00 77.69 78 LEU A CA 1
ATOM 623 C C . LEU A 1 78 ? 16.211 13.833 -15.530 1.00 77.69 78 LEU A C 1
ATOM 625 O O . LEU A 1 78 ? 17.123 13.427 -14.806 1.00 77.69 78 LEU A O 1
ATOM 629 N N . ALA A 1 79 ? 14.932 13.737 -15.178 1.00 81.38 79 ALA A N 1
ATOM 630 C CA . ALA A 1 79 ? 14.501 13.048 -13.969 1.00 81.38 79 ALA A CA 1
ATOM 631 C C . ALA A 1 79 ? 14.421 11.540 -14.225 1.00 81.38 79 ALA A C 1
ATOM 633 O O . ALA A 1 79 ? 13.789 11.103 -15.184 1.00 81.38 79 ALA A O 1
ATOM 634 N N . THR A 1 80 ? 15.037 10.724 -13.377 1.00 80.62 80 THR A N 1
ATOM 635 C CA . THR A 1 80 ? 14.909 9.265 -13.409 1.00 80.62 80 THR A CA 1
ATOM 636 C C . THR A 1 80 ? 13.948 8.818 -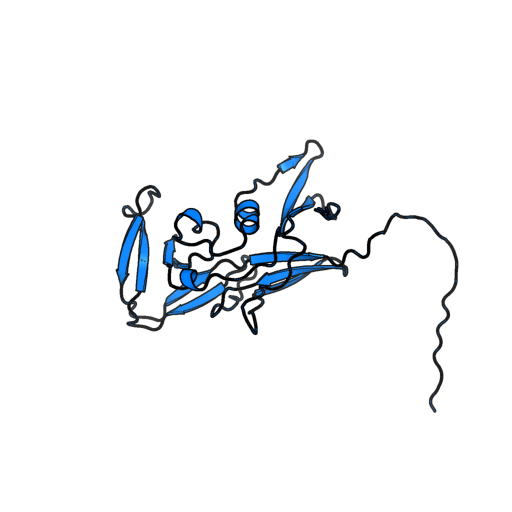12.319 1.00 80.62 80 THR A C 1
ATOM 638 O O . THR A 1 80 ? 14.139 9.112 -11.140 1.00 80.62 80 THR A O 1
ATOM 641 N N . THR A 1 81 ? 12.925 8.070 -12.719 1.00 85.31 81 THR A N 1
ATOM 642 C CA . THR A 1 81 ? 11.901 7.518 -11.831 1.00 85.31 81 THR A CA 1
ATOM 643 C C . THR A 1 81 ? 11.842 6.005 -11.986 1.00 85.31 81 THR A C 1
ATOM 645 O O . THR A 1 81 ? 11.836 5.488 -13.097 1.00 85.31 81 THR A O 1
ATOM 648 N N . THR A 1 82 ? 11.765 5.276 -10.877 1.00 86.94 82 THR A N 1
ATOM 649 C CA . THR A 1 82 ? 11.573 3.817 -10.909 1.00 86.94 82 THR A CA 1
ATOM 650 C C . THR A 1 82 ? 10.092 3.486 -10.761 1.00 86.94 82 THR A C 1
ATOM 652 O O . THR A 1 82 ? 9.451 3.991 -9.850 1.00 86.94 82 THR A O 1
ATOM 655 N N . SER A 1 83 ? 9.500 2.631 -11.581 1.00 87.56 83 SER A N 1
ATOM 656 C CA . SER A 1 83 ? 8.120 2.155 -11.401 1.00 87.56 83 SER A CA 1
ATOM 657 C C . SER A 1 83 ? 8.087 0.642 -11.253 1.00 87.56 83 SER A C 1
ATOM 659 O O . SER A 1 83 ? 8.934 -0.044 -11.810 1.00 87.56 83 SER A O 1
ATOM 661 N N . LEU A 1 84 ? 7.095 0.098 -10.546 1.00 89.25 84 LEU A N 1
ATOM 662 C CA . LEU A 1 84 ? 6.852 -1.343 -10.599 1.00 89.25 84 LEU A CA 1
ATOM 663 C C . LEU A 1 84 ? 6.439 -1.741 -12.016 1.00 89.25 84 LEU A C 1
ATOM 665 O O . LEU A 1 84 ? 5.623 -1.056 -12.638 1.00 89.25 84 LEU A O 1
ATOM 669 N N . GLY A 1 85 ? 6.988 -2.835 -12.527 1.00 87.25 85 GLY A N 1
ATOM 670 C CA . GLY A 1 85 ? 6.644 -3.324 -13.857 1.00 87.25 85 GLY A CA 1
ATOM 671 C C . GLY A 1 85 ? 7.545 -4.475 -14.300 1.00 87.25 85 GLY A C 1
ATOM 672 O O . GLY A 1 85 ? 8.746 -4.430 -14.034 1.00 87.25 85 GLY A O 1
ATOM 673 N N . PRO A 1 86 ? 7.001 -5.501 -14.975 1.00 84.69 86 PRO A N 1
ATOM 674 C CA . PRO A 1 86 ? 5.610 -5.692 -15.367 1.00 84.69 86 PRO A CA 1
ATOM 675 C C . PRO A 1 86 ? 4.762 -6.090 -14.152 1.00 84.69 86 PRO A C 1
ATOM 677 O O . PRO A 1 86 ? 5.141 -6.967 -13.375 1.00 84.69 86 PRO A O 1
ATOM 680 N N . LEU A 1 87 ? 3.606 -5.451 -13.981 1.00 86.69 87 LEU A N 1
ATOM 681 C CA . LEU A 1 87 ? 2.694 -5.729 -12.879 1.00 86.69 87 LEU A CA 1
ATOM 682 C C . LEU A 1 87 ? 1.502 -6.553 -13.367 1.00 86.69 87 LEU A C 1
ATOM 684 O O . LEU A 1 87 ? 0.626 -6.057 -14.076 1.00 86.69 87 LEU A O 1
ATOM 688 N N . ALA A 1 88 ? 1.460 -7.813 -12.942 1.00 84.25 88 ALA A N 1
ATOM 689 C CA . ALA A 1 88 ? 0.283 -8.662 -13.072 1.00 84.25 88 ALA A CA 1
ATOM 690 C C . ALA A 1 88 ? -0.681 -8.453 -11.882 1.00 84.25 88 ALA A C 1
ATOM 692 O O . ALA A 1 88 ? -0.232 -8.035 -10.807 1.00 84.25 88 ALA A O 1
ATOM 693 N N . PRO A 1 89 ? -1.982 -8.771 -12.037 1.00 83.56 89 PRO A N 1
ATOM 694 C CA . PRO A 1 89 ? -2.926 -8.795 -10.922 1.00 83.56 89 PRO A CA 1
ATOM 695 C C . PRO A 1 89 ? -2.469 -9.729 -9.785 1.00 83.56 89 PRO A C 1
ATOM 697 O O . PRO A 1 89 ? -1.794 -10.729 -10.054 1.00 83.56 89 PRO A O 1
ATOM 700 N N . PRO A 1 90 ? -2.863 -9.455 -8.528 1.00 87.31 90 PRO A N 1
ATOM 701 C CA . PRO A 1 90 ? -2.577 -10.344 -7.408 1.00 87.31 90 PRO A CA 1
ATOM 702 C C . PRO A 1 90 ? -3.247 -11.709 -7.606 1.00 87.31 90 PRO A C 1
ATOM 704 O O . PRO A 1 90 ? -4.378 -11.815 -8.077 1.00 87.31 90 PRO A O 1
ATOM 707 N N . THR A 1 91 ? -2.549 -12.771 -7.217 1.00 87.25 91 THR A N 1
ATOM 708 C CA . THR A 1 91 ? -2.931 -14.160 -7.530 1.00 87.25 91 THR A CA 1
ATOM 709 C C . THR A 1 91 ? -3.981 -14.761 -6.597 1.00 87.25 91 THR A C 1
ATOM 711 O O . THR A 1 91 ? -4.631 -15.740 -6.957 1.00 87.25 91 THR A O 1
ATOM 714 N N . ASN A 1 92 ? -4.157 -14.199 -5.401 1.00 84.06 92 ASN A N 1
ATOM 715 C CA . ASN A 1 92 ? -4.962 -14.788 -4.328 1.00 84.06 92 ASN A CA 1
ATOM 716 C C . ASN A 1 92 ? -6.289 -14.062 -4.055 1.00 84.06 92 ASN A C 1
ATOM 718 O O . ASN A 1 92 ? -6.948 -14.367 -3.063 1.00 84.06 92 ASN A O 1
ATOM 722 N N . VAL A 1 93 ? -6.691 -13.122 -4.916 1.00 79.19 93 VAL A N 1
ATOM 723 C CA . VAL A 1 93 ? -7.934 -12.357 -4.749 1.00 79.19 93 VAL A CA 1
ATOM 724 C C . VAL A 1 93 ? -8.812 -12.507 -5.988 1.00 79.19 93 VAL A C 1
ATOM 726 O O . VAL A 1 93 ? -8.506 -11.924 -7.031 1.00 79.19 93 VAL A O 1
ATOM 729 N N . PRO A 1 94 ? -9.917 -13.270 -5.907 1.00 69.06 94 PRO A N 1
ATOM 730 C CA . PRO A 1 94 ? -10.891 -13.301 -6.986 1.00 69.06 94 PRO A CA 1
ATOM 731 C C . PRO A 1 94 ? -11.598 -11.941 -7.068 1.00 69.06 94 PRO A C 1
ATOM 733 O O . PRO A 1 94 ? -12.028 -11.404 -6.052 1.00 69.06 94 PRO A O 1
ATOM 736 N N . ASN A 1 95 ? -11.751 -11.399 -8.281 1.00 68.19 95 ASN A N 1
ATOM 737 C CA . ASN A 1 95 ? -12.416 -10.111 -8.543 1.00 68.19 95 ASN A CA 1
ATOM 738 C C . ASN A 1 95 ? -11.751 -8.905 -7.855 1.00 68.19 95 ASN A C 1
ATOM 740 O O . ASN A 1 95 ? -12.425 -8.086 -7.231 1.00 68.19 95 ASN A O 1
ATOM 744 N N . ILE A 1 96 ? -10.424 -8.800 -7.972 1.00 77.12 96 ILE A N 1
ATOM 745 C CA . ILE A 1 96 ? -9.662 -7.662 -7.454 1.00 77.12 96 ILE A CA 1
ATOM 746 C C . ILE A 1 96 ? -10.227 -6.323 -7.960 1.00 77.12 96 ILE A C 1
ATOM 748 O O . ILE A 1 96 ? -10.464 -6.145 -9.156 1.00 77.12 96 ILE A O 1
ATOM 752 N N . SER A 1 97 ? -10.434 -5.373 -7.045 1.00 70.62 97 SER A N 1
ATOM 753 C CA . SER A 1 97 ? -10.825 -4.014 -7.417 1.00 70.62 97 SER A CA 1
ATOM 754 C C . SER A 1 97 ? -9.628 -3.299 -8.037 1.00 70.62 97 SER A C 1
ATOM 756 O O . SER A 1 97 ? -8.581 -3.156 -7.403 1.00 70.62 97 SER A O 1
ATOM 758 N N . VAL A 1 98 ? -9.792 -2.828 -9.271 1.00 67.12 98 VAL A N 1
ATOM 759 C CA . VAL A 1 98 ? -8.804 -1.982 -9.943 1.00 67.12 98 VAL A CA 1
ATOM 760 C C . VAL A 1 98 ? -9.157 -0.532 -9.636 1.00 67.12 98 VAL A C 1
ATOM 762 O O . VAL A 1 98 ? -10.242 -0.080 -9.993 1.00 67.12 98 VAL A O 1
ATOM 765 N N . ALA A 1 99 ? -8.274 0.162 -8.918 1.00 59.56 99 ALA A N 1
ATOM 766 C CA . ALA A 1 99 ? -8.489 1.531 -8.474 1.00 59.56 99 ALA A CA 1
ATOM 767 C C . ALA A 1 99 ? -8.574 2.481 -9.675 1.00 59.56 99 ALA A C 1
ATOM 769 O O . ALA A 1 99 ? -9.535 3.221 -9.838 1.00 59.56 99 ALA A O 1
ATOM 770 N N . SER A 1 100 ? -7.597 2.358 -10.573 1.00 59.72 100 SER A N 1
ATOM 771 C CA . SER A 1 100 ? -7.526 3.100 -11.825 1.00 59.72 100 SER A CA 1
ATOM 772 C C . SER A 1 100 ? -6.722 2.322 -12.862 1.00 59.72 100 SER A C 1
ATOM 774 O O . SER A 1 100 ? -5.852 1.510 -12.527 1.00 59.72 100 SER A O 1
ATOM 776 N N . ILE A 1 101 ? -7.021 2.590 -14.132 1.00 60.31 101 ILE A N 1
ATOM 777 C CA . ILE A 1 101 ? -6.268 2.099 -15.284 1.00 60.31 101 ILE A CA 1
ATOM 778 C C . ILE A 1 101 ? -5.880 3.319 -16.112 1.00 60.31 101 ILE A C 1
ATOM 780 O O . ILE A 1 101 ? -6.754 3.974 -16.679 1.00 60.31 101 ILE A O 1
ATOM 784 N N . PHE A 1 102 ? -4.585 3.617 -16.207 1.00 60.69 102 PHE A N 1
ATOM 785 C CA . PHE A 1 102 ? -4.089 4.659 -17.107 1.00 60.69 102 PHE A CA 1
ATOM 786 C C . PHE A 1 102 ? -3.324 4.013 -18.254 1.00 60.69 102 PHE A C 1
ATOM 788 O O . PHE A 1 102 ? -2.340 3.309 -18.044 1.00 60.69 102 PHE A O 1
ATOM 795 N N . VAL A 1 103 ? -3.764 4.257 -19.485 1.00 59.31 103 VAL A N 1
ATOM 796 C CA . VAL A 1 103 ? -3.064 3.764 -20.673 1.00 59.31 103 VAL A CA 1
ATOM 797 C C . VAL A 1 103 ? -2.055 4.815 -21.115 1.00 59.31 103 VAL A C 1
ATOM 799 O O . VAL A 1 103 ? -2.426 5.935 -21.465 1.00 59.31 103 VAL A O 1
ATOM 802 N N . ARG A 1 104 ? -0.775 4.445 -21.136 1.00 59.16 104 ARG A N 1
ATOM 803 C CA . ARG A 1 104 ? 0.299 5.247 -21.719 1.00 59.16 104 ARG A CA 1
ATOM 804 C C . ARG A 1 104 ? 0.683 4.643 -23.067 1.00 59.16 104 ARG A C 1
ATOM 806 O O . ARG A 1 104 ? 1.038 3.472 -23.151 1.00 59.16 104 ARG A O 1
ATOM 813 N N . TYR A 1 105 ? 0.576 5.461 -24.117 1.00 55.50 105 TYR A N 1
ATOM 814 C CA . TYR A 1 105 ? 1.042 5.172 -25.481 1.00 55.50 105 TYR A CA 1
ATOM 815 C C . TYR A 1 105 ? 0.785 3.738 -25.977 1.00 55.50 105 TYR A C 1
ATOM 817 O O . TYR A 1 105 ? 1.721 3.056 -26.343 1.00 55.50 105 TYR A O 1
ATOM 825 N N . GLN A 1 106 ? -0.471 3.279 -26.022 1.00 54.09 106 GLN A N 1
ATOM 826 C CA . GLN A 1 106 ? -0.913 2.033 -26.696 1.00 54.09 106 GLN A CA 1
ATOM 827 C C . GLN A 1 106 ? -0.169 0.707 -26.353 1.00 54.09 106 GLN A C 1
ATOM 829 O O . GLN A 1 106 ? -0.583 -0.337 -26.851 1.00 54.09 106 GLN A O 1
ATOM 834 N N . SER A 1 107 ? 0.855 0.702 -25.488 1.00 65.00 107 SER A N 1
ATOM 835 C CA . SER A 1 107 ? 1.709 -0.453 -25.165 1.00 65.00 107 SER A CA 1
ATOM 836 C C . SER A 1 107 ? 1.883 -0.689 -23.662 1.00 65.00 107 SER A C 1
ATOM 838 O O . SER A 1 107 ? 2.112 -1.826 -23.257 1.00 65.00 107 SER A O 1
ATOM 840 N N . SER A 1 108 ? 1.724 0.337 -22.819 1.00 70.81 108 SER A N 1
ATOM 841 C CA . SER A 1 108 ? 1.943 0.227 -21.372 1.00 70.81 108 SER A CA 1
ATOM 842 C C . SER A 1 108 ? 0.712 0.716 -20.607 1.00 70.81 108 SER A C 1
ATOM 844 O O . SER A 1 108 ? 0.204 1.813 -20.832 1.00 70.81 108 SER A O 1
ATOM 846 N N . THR A 1 109 ? 0.198 -0.104 -19.692 1.00 78.06 109 THR A N 1
ATOM 847 C CA . 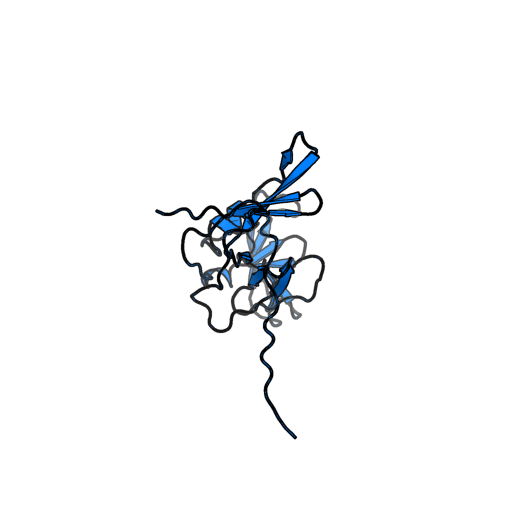THR A 1 109 ? -1.006 0.211 -18.908 1.00 78.06 109 THR A CA 1
ATOM 848 C C . THR A 1 109 ? -0.671 0.258 -17.423 1.00 78.06 109 THR A C 1
ATOM 850 O O . THR A 1 109 ? -0.376 -0.774 -16.825 1.00 78.06 109 THR A O 1
ATOM 853 N N . LEU A 1 110 ? -0.727 1.437 -16.806 1.00 80.62 110 LEU A N 1
ATOM 854 C CA . LEU A 1 110 ? -0.620 1.580 -15.358 1.00 80.62 110 LEU A CA 1
ATOM 855 C C . LEU A 1 110 ? -1.877 0.991 -14.725 1.00 80.62 110 LEU A C 1
ATOM 857 O O . LEU A 1 110 ? -2.991 1.427 -15.013 1.00 80.62 110 LEU A O 1
ATOM 861 N N . SER A 1 111 ? -1.681 -0.008 -13.876 1.00 84.81 111 SER A N 1
ATOM 862 C CA . SER A 1 111 ? -2.736 -0.670 -13.121 1.00 84.81 111 SER A CA 1
ATOM 863 C C . SER A 1 111 ? -2.530 -0.397 -11.642 1.00 84.81 111 SER A C 1
ATOM 865 O O . SER A 1 111 ? -1.413 -0.515 -11.136 1.00 84.81 111 SER A O 1
ATOM 867 N N . LEU A 1 112 ? -3.613 -0.039 -10.963 1.00 86.88 112 LEU A N 1
ATOM 868 C CA . LEU A 1 112 ? -3.631 0.196 -9.530 1.00 86.88 112 LEU A CA 1
ATOM 869 C C . LEU A 1 112 ? -4.580 -0.816 -8.904 1.00 86.88 112 LEU A C 1
ATOM 871 O O . LEU A 1 112 ? -5.758 -0.837 -9.247 1.00 86.88 112 LEU A O 1
ATOM 875 N N . TYR A 1 113 ? -4.087 -1.667 -8.015 1.00 87.81 113 TYR A N 1
ATOM 876 C CA . TYR A 1 113 ? -4.894 -2.705 -7.377 1.00 87.81 113 TYR A CA 1
ATOM 877 C C . TYR A 1 113 ? -5.173 -2.311 -5.931 1.00 87.81 113 TYR A C 1
ATOM 879 O O . TYR A 1 113 ? -4.235 -2.086 -5.168 1.00 87.81 113 TYR A O 1
ATOM 887 N N . CYS A 1 114 ? -6.450 -2.239 -5.553 1.00 88.38 114 CYS A N 1
ATOM 888 C CA . CYS A 1 114 ? -6.834 -2.064 -4.156 1.00 88.38 114 CYS A CA 1
ATOM 889 C C . CYS A 1 114 ? -6.773 -3.400 -3.407 1.00 88.38 114 CYS A C 1
ATOM 891 O O . CYS A 1 114 ? -7.029 -4.441 -4.017 1.00 88.38 114 CYS A O 1
ATOM 893 N N . PRO A 1 115 ? -6.499 -3.395 -2.094 1.00 87.94 115 PRO A N 1
ATOM 894 C CA . PRO A 1 115 ? -6.640 -4.588 -1.269 1.00 87.94 115 PRO A CA 1
ATOM 895 C C . PRO A 1 115 ? -8.076 -5.148 -1.283 1.00 87.94 115 PRO A C 1
ATOM 897 O O . PRO A 1 115 ? -9.018 -4.428 -1.638 1.00 87.94 115 PRO A O 1
ATOM 900 N N . PRO A 1 116 ? -8.276 -6.418 -0.879 1.00 84.75 116 PRO A N 1
ATOM 901 C CA . PRO A 1 116 ? -9.607 -7.001 -0.720 1.00 84.75 116 PRO A CA 1
ATOM 902 C C . PRO A 1 116 ? -10.513 -6.112 0.127 1.00 84.75 116 PRO A C 1
ATOM 904 O O . PRO A 1 116 ? -10.077 -5.608 1.151 1.00 84.75 116 PRO A O 1
ATOM 907 N N . GLU A 1 117 ? -11.772 -5.956 -0.285 1.00 85.38 117 GLU A N 1
ATOM 908 C CA . GLU A 1 117 ? -12.799 -5.154 0.411 1.00 85.38 117 GLU A CA 1
ATOM 909 C C . GLU A 1 117 ? -12.619 -3.628 0.346 1.00 85.38 117 GLU A C 1
ATOM 911 O O . GLU A 1 117 ? -13.537 -2.896 0.719 1.00 85.38 117 GLU A O 1
ATOM 916 N N . TYR A 1 118 ? -11.515 -3.133 -0.220 1.00 87.94 118 TYR A N 1
ATOM 917 C CA . TYR A 1 118 ? -11.333 -1.713 -0.507 1.00 87.94 118 TYR A CA 1
ATOM 918 C C . TYR A 1 118 ? -11.720 -1.389 -1.950 1.00 87.94 118 TYR A C 1
ATOM 920 O O . TYR A 1 118 ? -11.538 -2.187 -2.875 1.00 87.94 118 TYR A O 1
ATOM 928 N N . LYS A 1 119 ? -12.249 -0.184 -2.154 1.00 87.00 119 LYS A N 1
ATOM 929 C CA . LYS A 1 119 ? -12.627 0.344 -3.472 1.00 87.00 119 LYS A CA 1
ATOM 930 C C . LYS A 1 119 ? -11.843 1.610 -3.758 1.00 87.00 119 LYS A C 1
ATOM 932 O O . LYS A 1 119 ? -11.496 2.313 -2.820 1.00 87.00 119 LYS A O 1
ATOM 937 N N . SER A 1 120 ? -11.627 1.941 -5.031 1.00 82.75 120 SER A N 1
ATOM 938 C CA . SER A 1 120 ? -11.060 3.252 -5.363 1.00 82.75 120 SER A CA 1
ATOM 939 C C . SER A 1 120 ? -11.920 4.356 -4.769 1.00 82.75 120 SER A C 1
ATOM 941 O O . SER A 1 120 ? -13.136 4.376 -4.989 1.00 82.75 120 SER A O 1
ATOM 943 N N . SER A 1 121 ? -11.296 5.300 -4.081 1.00 77.94 121 SER A N 1
ATOM 944 C CA . SER A 1 121 ? -11.859 6.632 -3.966 1.00 77.94 121 SER A CA 1
ATOM 945 C C . SER A 1 121 ? -11.678 7.329 -5.319 1.00 77.94 121 SER A C 1
ATOM 947 O O . SER A 1 121 ? -10.752 7.039 -6.079 1.00 77.94 121 SER A O 1
ATOM 949 N N . SER A 1 122 ? -12.609 8.206 -5.679 1.00 61.00 122 SER A N 1
ATOM 950 C CA . SER A 1 122 ? -12.578 8.952 -6.942 1.00 61.00 122 SER A CA 1
ATOM 951 C C . SER A 1 122 ? -11.610 10.144 -6.906 1.00 61.00 122 SER A C 1
ATOM 953 O O . SER A 1 122 ? -11.799 11.094 -7.660 1.00 61.00 122 SER A O 1
ATOM 955 N N . ALA A 1 123 ? -10.646 10.168 -5.979 1.00 55.94 123 ALA A N 1
ATOM 956 C CA . ALA A 1 123 ? -9.710 11.276 -5.843 1.00 55.94 123 ALA A CA 1
ATOM 957 C C . ALA A 1 123 ? -8.665 11.200 -6.969 1.00 55.94 123 ALA A C 1
ATOM 959 O O . ALA A 1 123 ? -7.819 10.312 -6.990 1.00 55.94 123 ALA A O 1
ATOM 960 N N . GLU A 1 124 ? -8.759 12.119 -7.931 1.00 52.38 124 GLU A N 1
ATOM 961 C CA . GLU A 1 124 ? -7.955 12.112 -9.164 1.00 52.38 124 GLU A CA 1
ATOM 962 C C . GLU A 1 124 ? -6.460 12.400 -8.928 1.00 52.38 124 GLU A C 1
ATOM 964 O O . GLU A 1 124 ? -5.630 11.991 -9.737 1.00 52.38 124 GLU A O 1
ATOM 969 N N . ASP A 1 125 ? -6.108 13.039 -7.806 1.00 53.25 125 ASP A N 1
ATOM 970 C CA . ASP A 1 125 ? -4.734 13.484 -7.528 1.00 53.25 125 ASP A CA 1
ATOM 971 C C . ASP A 1 125 ? -3.897 12.470 -6.733 1.00 53.25 125 ASP A C 1
ATOM 973 O O . ASP A 1 125 ? -2.665 12.516 -6.767 1.00 53.25 125 ASP A O 1
ATOM 977 N N . PHE A 1 126 ? -4.541 11.543 -6.016 1.00 63.66 126 PHE A N 1
ATOM 978 C CA . PHE A 1 126 ? -3.848 10.504 -5.260 1.00 63.66 126 PHE A CA 1
ATOM 979 C C . PHE A 1 126 ? -4.683 9.230 -5.233 1.00 63.66 126 PHE A C 1
ATOM 981 O O . PHE A 1 126 ? -5.800 9.248 -4.709 1.00 63.66 126 PHE A O 1
ATOM 988 N N . PRO A 1 127 ? -4.174 8.121 -5.787 1.00 70.69 127 PRO A N 1
ATOM 989 C CA . PRO A 1 127 ? -4.935 6.895 -5.811 1.00 70.69 127 PRO A CA 1
ATOM 990 C C . PRO A 1 127 ? -5.061 6.367 -4.384 1.00 70.69 127 PRO A C 1
ATOM 992 O O . PRO A 1 127 ? -4.080 5.996 -3.747 1.00 70.69 127 PRO A O 1
ATOM 995 N N . ASP A 1 128 ? -6.288 6.360 -3.887 1.00 84.19 128 ASP A N 1
ATOM 996 C CA . ASP A 1 128 ? -6.619 5.972 -2.524 1.00 84.19 128 ASP A CA 1
ATOM 997 C C . ASP A 1 128 ? -7.700 4.891 -2.568 1.00 84.19 128 ASP A C 1
ATOM 999 O O . ASP A 1 128 ? -8.642 4.951 -3.361 1.00 84.19 128 ASP A O 1
ATOM 1003 N N . CYS A 1 129 ? -7.533 3.862 -1.748 1.00 88.12 129 CYS A N 1
ATOM 1004 C CA . CYS A 1 129 ? -8.465 2.758 -1.623 1.00 88.12 129 CYS A CA 1
ATOM 1005 C C . CYS A 1 129 ? -9.199 2.891 -0.293 1.00 88.12 129 CYS A C 1
ATOM 1007 O O . CYS A 1 129 ? -8.583 2.874 0.765 1.00 88.12 129 CYS A O 1
ATOM 1009 N N . VAL A 1 130 ? -10.525 2.975 -0.334 1.00 90.19 130 VAL A N 1
ATOM 1010 C CA . VAL A 1 130 ? -11.361 3.205 0.844 1.00 90.19 130 VAL A CA 1
ATOM 1011 C C . VAL A 1 130 ? -12.256 2.014 1.155 1.00 90.19 130 VAL A C 1
ATOM 1013 O O . VAL A 1 130 ? -12.864 1.407 0.267 1.00 90.19 130 VAL A O 1
ATOM 1016 N N . SER A 1 131 ? -12.360 1.712 2.444 1.00 91.00 131 SER A N 1
ATOM 1017 C CA . SER A 1 131 ? -13.369 0.828 3.027 1.00 91.00 131 SER A CA 1
ATOM 1018 C C . SER A 1 131 ? -14.082 1.558 4.165 1.00 91.00 131 SER A C 1
ATOM 1020 O O . SER A 1 131 ? -13.529 2.478 4.763 1.00 91.00 131 SER A O 1
ATOM 1022 N N . ALA A 1 132 ? -15.327 1.189 4.454 1.00 92.12 132 ALA A N 1
ATOM 1023 C CA . ALA A 1 132 ? -16.158 1.877 5.436 1.00 92.12 132 ALA A CA 1
ATOM 1024 C C . ALA A 1 132 ? -16.369 1.012 6.682 1.00 92.12 132 ALA A C 1
ATOM 1026 O O . ALA A 1 132 ? -16.964 -0.065 6.609 1.00 92.12 132 ALA A O 1
ATOM 1027 N N . ILE A 1 133 ? -15.964 1.526 7.843 1.00 92.25 133 ILE A N 1
ATOM 1028 C CA . ILE A 1 133 ? -16.279 0.937 9.144 1.00 92.25 133 ILE A CA 1
ATOM 1029 C C . ILE A 1 133 ? -17.637 1.456 9.610 1.00 92.25 133 ILE A C 1
ATOM 1031 O O . ILE A 1 133 ? -17.885 2.664 9.662 1.00 92.25 133 ILE A O 1
ATOM 1035 N N . GLN A 1 134 ? -18.517 0.528 9.983 1.00 94.81 134 GLN A N 1
ATOM 1036 C CA . GLN A 1 134 ? -19.845 0.855 10.488 1.00 94.81 134 GLN A CA 1
ATOM 1037 C C . GLN A 1 134 ? -19.786 1.462 11.899 1.00 94.81 134 GLN A C 1
ATOM 1039 O O . GLN A 1 134 ? -18.935 1.061 12.703 1.00 94.81 134 GLN A O 1
ATOM 1044 N N . PRO A 1 135 ? -20.720 2.366 12.250 1.00 95.12 135 PRO A N 1
ATOM 1045 C CA . PRO A 1 135 ? -20.795 2.943 13.585 1.00 95.12 135 PRO A CA 1
ATOM 1046 C C . PRO A 1 135 ? -20.832 1.870 14.673 1.00 95.12 135 PRO A C 1
ATOM 1048 O O . PRO A 1 135 ? -21.465 0.826 14.510 1.00 95.12 135 PRO A O 1
ATOM 1051 N N . ARG A 1 136 ? -20.213 2.162 15.819 1.00 93.25 136 ARG A N 1
ATOM 1052 C CA . ARG A 1 136 ? -20.156 1.298 17.013 1.00 93.25 136 ARG A CA 1
ATOM 1053 C C . ARG A 1 136 ? -19.393 -0.017 16.828 1.00 93.25 136 ARG A C 1
ATOM 1055 O O . ARG A 1 136 ? -19.353 -0.818 17.759 1.00 93.25 136 ARG A O 1
ATOM 1062 N N . THR A 1 137 ? -18.750 -0.226 15.683 1.00 93.94 137 THR A N 1
ATOM 1063 C CA . THR A 1 137 ? -17.804 -1.330 15.501 1.00 93.94 137 THR A CA 1
ATOM 1064 C C . THR A 1 137 ? -16.549 -1.041 16.331 1.00 93.94 137 THR A C 1
ATOM 1066 O O . THR A 1 137 ? -15.995 0.054 16.203 1.00 93.94 137 THR A O 1
ATOM 1069 N N . PRO A 1 138 ? -16.100 -1.956 17.210 1.00 94.25 138 PRO A N 1
ATOM 1070 C CA . PRO A 1 138 ? -14.819 -1.813 17.890 1.00 94.25 138 PRO A CA 1
ATOM 1071 C C . PRO A 1 138 ? -13.675 -1.852 16.877 1.00 94.25 138 PRO A C 1
ATOM 1073 O O . PRO A 1 138 ? -13.576 -2.796 16.100 1.00 94.25 138 PRO A O 1
ATOM 1076 N N . VAL A 1 139 ? -12.810 -0.844 16.909 1.00 92.69 139 VAL A N 1
ATOM 1077 C CA . VAL A 1 139 ? -11.638 -0.737 16.035 1.00 92.69 139 VAL A CA 1
ATOM 1078 C C . VAL A 1 139 ? -10.402 -0.586 16.894 1.00 92.69 139 VAL A C 1
ATOM 1080 O O . VAL A 1 139 ? -10.330 0.332 17.715 1.00 92.69 139 VAL A O 1
ATOM 1083 N N . THR A 1 140 ? -9.428 -1.463 16.682 1.00 92.56 140 THR A N 1
ATOM 1084 C CA . THR A 1 140 ? -8.112 -1.380 17.309 1.00 92.56 140 THR A CA 1
ATOM 1085 C C . THR A 1 140 ? -7.109 -0.835 16.305 1.00 92.56 140 THR A C 1
ATOM 1087 O O . THR A 1 140 ? -6.997 -1.353 15.203 1.00 92.56 140 THR A O 1
ATOM 1090 N N . TYR A 1 141 ? -6.394 0.222 16.674 1.00 90.69 141 TYR A N 1
ATOM 1091 C CA . TYR A 1 141 ? -5.438 0.890 15.798 1.00 90.69 141 TYR A CA 1
ATOM 1092 C C . TYR A 1 141 ? -4.219 1.380 16.574 1.00 90.69 141 TYR A C 1
ATOM 1094 O O . TYR A 1 141 ? -4.297 1.686 17.767 1.00 90.69 141 TYR A O 1
ATOM 1102 N N . MET A 1 142 ? -3.085 1.486 15.895 1.00 88.31 142 MET A N 1
ATOM 1103 C CA . MET A 1 142 ? -1.896 2.137 16.430 1.00 88.31 142 MET A CA 1
ATOM 1104 C C . MET A 1 142 ? -1.993 3.647 16.223 1.00 88.31 142 MET A C 1
ATOM 1106 O O . MET A 1 142 ? -2.404 4.123 15.172 1.00 88.31 142 MET A O 1
ATOM 1110 N N . SER A 1 143 ? -1.609 4.431 17.222 1.00 86.44 143 SER A N 1
ATOM 1111 C CA . SER A 1 143 ? -1.511 5.889 17.098 1.00 86.44 143 SER A CA 1
ATOM 1112 C C . SER A 1 143 ? -0.249 6.397 17.781 1.00 86.44 143 SER A C 1
ATOM 1114 O O . SER A 1 143 ? 0.177 5.782 18.764 1.00 86.44 143 SER A O 1
ATOM 1116 N N . PRO A 1 144 ? 0.340 7.514 17.328 1.00 80.12 144 PRO A N 1
ATOM 1117 C CA . PRO A 1 144 ? 1.454 8.119 18.038 1.00 80.12 144 PRO A CA 1
ATOM 1118 C C . PRO A 1 144 ? 1.032 8.472 19.474 1.00 80.12 144 PRO A C 1
ATOM 1120 O O . PRO A 1 144 ? -0.041 9.029 19.726 1.00 80.12 144 PRO A O 1
ATOM 1123 N N . THR A 1 145 ? 1.885 8.125 20.436 1.00 75.25 145 THR A N 1
ATOM 1124 C CA . THR A 1 145 ? 1.671 8.344 21.877 1.00 75.25 145 THR A CA 1
ATOM 1125 C C . THR A 1 145 ? 1.672 9.838 22.198 1.00 75.25 145 THR A C 1
ATOM 1127 O O . THR A 1 145 ? 0.960 10.289 23.094 1.00 75.25 145 THR A O 1
ATOM 1130 N N . ILE A 1 146 ? 2.433 10.618 21.426 1.00 71.19 146 ILE A N 1
ATOM 1131 C CA . ILE A 1 146 ? 2.456 12.078 21.460 1.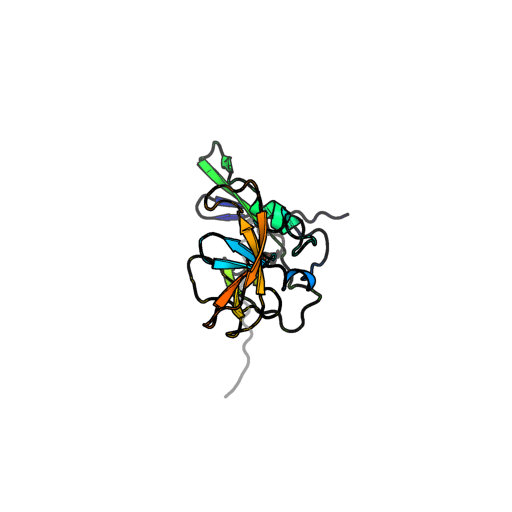00 71.19 146 ILE A CA 1
ATOM 1132 C C . ILE A 1 146 ? 2.139 12.568 20.048 1.00 71.19 146 ILE A C 1
ATOM 1134 O O . ILE A 1 146 ? 2.912 12.336 19.122 1.00 71.19 146 ILE A O 1
ATOM 1138 N N . MET A 1 147 ? 1.011 13.263 19.886 1.00 63.53 147 MET A N 1
ATOM 1139 C CA . MET A 1 147 ? 0.631 13.867 18.606 1.00 63.53 147 MET A CA 1
ATOM 1140 C C . MET A 1 147 ? 1.754 14.795 18.112 1.00 63.53 147 MET A C 1
ATOM 1142 O O . MET A 1 147 ? 2.139 15.726 18.820 1.00 63.53 147 MET A O 1
ATOM 1146 N N . GLY A 1 148 ? 2.291 14.523 16.919 1.00 58.00 148 GLY A N 1
ATOM 1147 C CA . GLY A 1 148 ? 3.383 15.297 16.313 1.00 58.00 148 GLY A CA 1
ATOM 1148 C C . GLY A 1 148 ? 4.806 14.832 16.656 1.00 58.00 148 GLY A C 1
ATOM 1149 O O . GLY A 1 148 ? 5.755 15.553 16.350 1.00 58.00 148 GLY A O 1
ATOM 1150 N N . ARG A 1 149 ? 4.990 13.664 17.295 1.00 57.84 149 ARG A N 1
ATOM 1151 C CA . ARG A 1 149 ? 6.298 12.986 17.391 1.00 57.84 149 ARG A CA 1
ATOM 1152 C C . ARG A 1 149 ? 6.169 11.508 17.014 1.00 57.84 149 ARG A C 1
ATOM 1154 O O . ARG A 1 149 ? 5.538 10.743 17.738 1.00 57.84 149 ARG A O 1
ATOM 1161 N N . ASP A 1 150 ? 6.846 11.103 15.943 1.00 63.22 150 ASP A N 1
ATOM 1162 C CA . ASP A 1 150 ? 6.732 9.767 15.326 1.00 63.22 150 ASP A CA 1
ATOM 1163 C C . ASP A 1 150 ? 7.462 8.634 16.069 1.00 63.22 150 ASP A C 1
ATOM 1165 O O . ASP A 1 150 ? 7.586 7.519 15.569 1.00 63.22 150 ASP A O 1
ATOM 1169 N N . THR A 1 151 ? 7.987 8.884 17.270 1.00 63.41 151 THR A N 1
ATOM 1170 C CA . THR A 1 151 ? 8.954 7.963 17.888 1.00 63.41 151 THR A CA 1
ATOM 1171 C C . THR A 1 151 ? 8.349 6.939 18.844 1.00 63.41 151 THR A C 1
ATOM 1173 O O . THR A 1 151 ? 9.054 6.027 19.266 1.00 63.41 151 THR A O 1
ATOM 1176 N N . THR A 1 152 ? 7.066 7.053 19.206 1.00 73.19 152 THR A N 1
ATOM 1177 C CA . THR A 1 152 ? 6.406 6.091 20.110 1.00 73.19 152 THR A CA 1
ATOM 1178 C C . THR A 1 152 ? 4.964 5.846 19.687 1.00 73.19 152 THR A C 1
ATOM 1180 O O . THR A 1 152 ? 4.160 6.774 19.681 1.00 73.19 152 THR A O 1
ATOM 1183 N N . TRP A 1 153 ? 4.610 4.599 19.382 1.00 77.75 153 TRP A N 1
ATOM 1184 C CA . TRP A 1 153 ? 3.257 4.193 18.995 1.00 77.75 153 TRP A CA 1
ATOM 1185 C C . TRP A 1 153 ? 2.560 3.459 20.141 1.00 77.75 153 TRP A C 1
ATOM 1187 O O . TRP A 1 153 ? 3.192 2.715 20.889 1.00 77.75 153 TRP A O 1
ATOM 1197 N N . ALA A 1 154 ? 1.254 3.670 20.275 1.00 85.12 154 ALA A N 1
ATOM 1198 C CA . ALA A 1 154 ? 0.411 3.008 21.256 1.00 85.12 154 ALA A CA 1
ATOM 1199 C C . ALA A 1 154 ? -0.856 2.467 20.594 1.00 85.12 154 ALA A C 1
ATOM 1201 O O . ALA A 1 154 ? -1.506 3.156 19.801 1.00 85.12 154 ALA A O 1
ATOM 1202 N N . THR A 1 155 ? -1.228 1.250 20.974 1.00 89.12 155 THR A N 1
ATOM 1203 C CA . THR A 1 155 ? -2.484 0.622 20.570 1.00 89.12 155 THR A CA 1
ATOM 1204 C C . THR A 1 155 ? -3.654 1.277 21.297 1.00 89.12 155 THR A C 1
ATOM 1206 O O . THR A 1 155 ? -3.649 1.407 22.523 1.00 89.12 155 THR A O 1
ATOM 1209 N N . LYS A 1 156 ? -4.677 1.676 20.545 1.00 90.75 156 LYS A N 1
ATOM 1210 C CA . LYS A 1 156 ? -5.942 2.202 21.059 1.00 90.75 156 LYS A CA 1
ATOM 1211 C C . LYS A 1 156 ? -7.094 1.400 20.486 1.00 90.75 156 LYS A C 1
ATOM 1213 O O . LYS A 1 156 ? -7.058 1.003 19.330 1.00 90.75 156 LYS A O 1
ATOM 1218 N N . THR A 1 157 ? -8.133 1.223 21.292 1.00 94.19 157 THR A N 1
ATOM 1219 C CA . THR A 1 157 ? -9.400 0.648 20.843 1.00 94.19 157 THR A CA 1
ATOM 1220 C C . THR A 1 157 ? -10.490 1.692 21.007 1.00 94.19 157 THR A C 1
ATOM 1222 O O . THR A 1 157 ? -10.651 2.248 22.094 1.00 94.19 157 THR A O 1
ATOM 1225 N N . THR A 1 158 ? -11.225 1.968 19.934 1.00 93.75 158 THR A N 1
ATOM 1226 C CA . THR A 1 158 ? -12.322 2.941 19.925 1.00 93.75 158 THR A CA 1
ATOM 1227 C C . THR A 1 158 ? -13.563 2.374 19.249 1.00 93.75 158 THR A C 1
ATOM 1229 O O . THR A 1 158 ? -13.518 1.329 18.605 1.00 93.75 158 THR A O 1
ATOM 1232 N N . GLN A 1 159 ? -14.679 3.077 19.402 1.00 94.69 159 GLN A N 1
ATOM 1233 C CA . GLN A 1 159 ? -15.913 2.841 18.666 1.00 94.69 159 GLN A CA 1
ATOM 1234 C C . GLN A 1 159 ? -16.369 4.171 18.079 1.00 94.69 159 GLN A C 1
ATOM 1236 O O . GLN A 1 159 ? -16.777 5.072 18.812 1.00 94.69 159 GLN A O 1
ATOM 1241 N N . PHE A 1 160 ? -16.295 4.301 16.759 1.00 91.50 160 PHE A N 1
ATOM 1242 C CA . PHE A 1 160 ? -16.734 5.517 16.086 1.00 91.50 160 PHE A CA 1
ATOM 1243 C C . PHE A 1 160 ? -18.259 5.648 16.150 1.00 91.50 160 PHE A C 1
ATOM 1245 O O . PHE A 1 160 ? -18.992 4.665 16.024 1.00 91.50 160 PHE A O 1
ATOM 1252 N N . THR A 1 161 ? -18.757 6.864 16.369 1.00 94.12 161 THR A N 1
ATOM 1253 C CA . THR A 1 161 ? -20.203 7.146 16.415 1.00 94.12 161 THR A CA 1
ATOM 1254 C C . THR A 1 161 ? -20.826 7.267 15.029 1.00 94.12 161 THR A C 1
ATOM 1256 O O . THR A 1 161 ? -22.039 7.130 14.893 1.00 94.12 161 THR A O 1
ATOM 1259 N N . GLU A 1 162 ? -19.997 7.504 14.017 1.00 94.12 162 GLU A N 1
ATOM 1260 C CA . GLU A 1 162 ? -20.366 7.688 12.618 1.00 94.12 162 GLU A CA 1
ATOM 1261 C C . GLU A 1 162 ? -19.602 6.693 11.738 1.00 94.12 162 GLU A C 1
ATOM 1263 O O . GLU A 1 162 ? -18.644 6.055 12.189 1.00 94.12 162 GLU A O 1
ATOM 1268 N N . ILE A 1 163 ? -20.039 6.549 10.482 1.00 92.81 163 ILE A N 1
ATOM 1269 C CA . ILE A 1 163 ? -19.302 5.764 9.489 1.00 92.81 163 ILE A CA 1
ATOM 1270 C C . ILE A 1 163 ? -17.921 6.395 9.337 1.00 92.81 163 ILE A C 1
ATOM 1272 O O . ILE A 1 163 ? -17.809 7.596 9.102 1.00 92.81 163 ILE A O 1
ATOM 1276 N N . THR A 1 164 ? -16.880 5.585 9.486 1.00 93.31 164 THR A N 1
ATOM 1277 C CA . THR A 1 164 ? -15.490 6.043 9.400 1.00 93.31 164 THR A CA 1
ATOM 1278 C C . THR A 1 164 ? -14.804 5.327 8.254 1.00 93.31 164 THR A C 1
ATOM 1280 O O . THR A 1 164 ? -14.867 4.101 8.168 1.00 93.31 164 THR A O 1
ATOM 1283 N N . ASN A 1 165 ? -14.159 6.084 7.370 1.00 92.62 165 ASN A N 1
ATOM 1284 C CA . ASN A 1 165 ? -13.402 5.505 6.269 1.00 92.62 165 ASN A CA 1
ATOM 1285 C C . ASN A 1 165 ? -12.031 5.036 6.755 1.00 92.62 165 ASN A C 1
ATOM 1287 O O . ASN A 1 165 ? -11.357 5.722 7.527 1.00 92.62 165 ASN A O 1
ATOM 1291 N N . VAL A 1 166 ? -11.632 3.868 6.270 1.00 91.62 166 VAL A N 1
ATOM 1292 C CA . VAL A 1 166 ? -10.269 3.356 6.342 1.00 91.62 166 VAL A CA 1
ATOM 1293 C C . VAL A 1 166 ? -9.658 3.500 4.966 1.00 91.62 166 VAL A C 1
ATOM 1295 O O . VAL A 1 166 ? -10.251 3.055 3.982 1.00 91.62 166 VAL A O 1
ATOM 1298 N N . HIS A 1 167 ? -8.471 4.078 4.927 1.00 90.69 167 HIS A N 1
ATOM 1299 C CA . HIS A 1 167 ? -7.698 4.302 3.719 1.00 90.69 167 HIS A CA 1
ATOM 1300 C C . HIS A 1 167 ? -6.643 3.212 3.547 1.00 90.69 167 HIS A C 1
ATOM 1302 O O . HIS A 1 167 ? -6.152 2.643 4.522 1.00 90.69 167 HIS A O 1
ATOM 1308 N N . ALA A 1 168 ? -6.292 2.911 2.309 1.00 89.06 168 ALA A N 1
ATOM 1309 C CA . ALA A 1 168 ? -5.250 1.970 1.949 1.00 89.06 168 ALA A CA 1
ATOM 1310 C C . ALA A 1 168 ? -4.581 2.439 0.660 1.00 89.06 168 ALA A C 1
ATOM 1312 O O . ALA A 1 168 ? -5.236 2.962 -0.241 1.00 89.06 168 ALA A O 1
ATOM 1313 N N . PHE A 1 169 ? -3.278 2.208 0.553 1.00 87.00 169 PHE A N 1
ATOM 1314 C CA . PHE A 1 169 ? -2.542 2.562 -0.649 1.00 87.00 169 PHE A CA 1
ATOM 1315 C C . PHE A 1 169 ? -2.650 1.427 -1.688 1.00 87.00 169 PHE A C 1
ATOM 1317 O O . PHE A 1 169 ? -2.352 0.273 -1.362 1.00 87.00 169 PHE A O 1
ATOM 1324 N N . PRO A 1 170 ? -3.062 1.700 -2.939 1.00 88.44 170 PRO A N 1
ATOM 1325 C CA . PRO A 1 170 ? -3.086 0.681 -3.981 1.00 88.44 170 PRO A CA 1
ATOM 1326 C C . PRO A 1 170 ? -1.678 0.295 -4.433 1.00 88.44 170 PRO A C 1
ATOM 1328 O O . PRO A 1 170 ? -0.842 1.152 -4.719 1.00 88.44 170 PRO A O 1
ATOM 1331 N N . VAL A 1 171 ? -1.433 -0.999 -4.641 1.00 88.12 171 VAL A N 1
ATOM 1332 C CA . VAL A 1 171 ? -0.216 -1.421 -5.351 1.00 88.12 171 VAL A CA 1
ATOM 1333 C C . VAL A 1 171 ? -0.341 -0.970 -6.802 1.00 88.12 171 VAL A C 1
ATOM 1335 O O . VAL A 1 171 ? -1.253 -1.398 -7.515 1.00 88.12 171 VAL A O 1
ATOM 1338 N N . GLN A 1 172 ? 0.577 -0.104 -7.232 1.00 87.19 172 GLN A N 1
ATOM 1339 C CA . GLN A 1 172 ? 0.564 0.496 -8.562 1.00 87.19 172 GLN A CA 1
ATOM 1340 C C . GLN A 1 172 ? 1.793 0.130 -9.387 1.00 87.19 172 GLN A C 1
ATOM 1342 O O . GLN A 1 172 ? 2.923 0.164 -8.903 1.00 87.19 172 GLN A O 1
ATOM 1347 N N . GLY A 1 173 ? 1.578 -0.183 -10.659 1.00 87.56 173 GLY A N 1
ATOM 1348 C CA . GLY A 1 173 ? 2.653 -0.561 -11.567 1.00 87.56 173 GLY A CA 1
ATOM 1349 C C . GLY A 1 173 ? 2.180 -0.748 -12.997 1.00 87.56 173 GLY A C 1
ATOM 1350 O O . GLY A 1 173 ? 0.985 -0.800 -13.285 1.00 87.56 173 GLY A O 1
ATOM 1351 N N . TRP A 1 174 ? 3.135 -0.821 -13.911 1.00 86.06 174 TRP A N 1
ATOM 1352 C CA . TRP A 1 174 ? 2.884 -0.897 -15.341 1.00 86.06 174 TRP A CA 1
ATOM 1353 C C . TRP A 1 174 ? 2.733 -2.340 -15.784 1.00 86.06 174 TRP A C 1
ATOM 1355 O O . TRP A 1 174 ? 3.622 -3.156 -15.569 1.00 86.06 174 TRP A O 1
ATOM 1365 N N . ASN A 1 175 ? 1.636 -2.648 -16.459 1.00 81.81 175 ASN A N 1
ATOM 1366 C CA . ASN A 1 175 ? 1.545 -3.805 -17.330 1.00 81.81 175 ASN A CA 1
ATOM 1367 C C . ASN A 1 175 ? 2.163 -3.419 -18.681 1.00 81.81 175 ASN A C 1
ATOM 1369 O O . ASN A 1 175 ? 1.610 -2.585 -19.401 1.00 81.81 175 ASN A O 1
ATOM 1373 N N . ILE A 1 176 ? 3.346 -3.960 -18.965 1.00 76.62 176 ILE A N 1
ATOM 1374 C CA . ILE A 1 176 ? 4.162 -3.599 -20.125 1.00 76.62 176 ILE A CA 1
ATOM 1375 C C . ILE A 1 176 ? 3.951 -4.674 -21.191 1.00 76.62 176 ILE A C 1
ATOM 1377 O O . ILE A 1 176 ? 4.446 -5.795 -21.043 1.00 76.62 176 ILE A O 1
ATOM 1381 N N . ASN A 1 177 ? 3.245 -4.339 -22.274 1.00 64.69 177 ASN A N 1
ATOM 1382 C CA . ASN A 1 177 ? 3.246 -5.166 -23.478 1.00 64.69 177 ASN A CA 1
ATOM 1383 C C . ASN A 1 177 ? 4.518 -4.845 -24.260 1.00 64.69 177 ASN A C 1
ATOM 1385 O O . ASN A 1 177 ? 4.507 -4.050 -25.197 1.00 64.69 177 ASN A O 1
ATOM 1389 N N . ASP A 1 178 ? 5.632 -5.448 -23.859 1.00 53.41 178 ASP A N 1
ATOM 1390 C CA . ASP A 1 178 ? 6.863 -5.348 -24.633 1.00 53.41 178 ASP A CA 1
ATOM 1391 C C . ASP A 1 178 ? 6.730 -6.238 -25.880 1.00 53.41 178 ASP A C 1
ATOM 1393 O O . ASP A 1 178 ? 7.026 -7.435 -25.861 1.00 53.41 178 ASP A O 1
ATOM 1397 N N . THR A 1 179 ? 6.245 -5.676 -26.991 1.00 40.44 179 THR A N 1
ATOM 1398 C CA . THR A 1 179 ? 6.605 -6.212 -28.307 1.00 40.44 179 THR A CA 1
ATOM 1399 C C . THR A 1 179 ? 8.033 -5.770 -28.566 1.00 40.44 179 THR A C 1
ATOM 1401 O O . THR A 1 179 ? 8.259 -4.727 -29.182 1.00 40.44 179 THR A O 1
ATOM 1404 N N . GLY A 1 180 ? 8.991 -6.531 -28.035 1.00 41.59 180 GLY A N 1
ATOM 1405 C CA . GLY A 1 180 ? 10.406 -6.228 -28.174 1.00 41.59 180 GLY A CA 1
ATOM 1406 C C . GLY A 1 180 ? 10.748 -5.812 -29.607 1.00 41.59 180 GLY A C 1
ATOM 1407 O O . GLY A 1 180 ? 10.549 -6.574 -30.551 1.00 41.59 180 GLY A O 1
ATOM 1408 N N . GLY A 1 181 ? 11.266 -4.592 -29.755 1.00 39.50 181 GLY A N 1
ATOM 1409 C CA . GLY A 1 181 ? 11.864 -4.110 -30.996 1.00 39.50 181 GLY A CA 1
ATOM 1410 C C . GLY A 1 181 ? 11.067 -3.053 -31.758 1.00 39.50 181 GLY A C 1
ATOM 1411 O O . GLY A 1 181 ? 10.573 -3.308 -32.851 1.00 39.50 181 GLY A O 1
ATOM 1412 N N . HIS A 1 182 ? 11.150 -1.806 -31.300 1.00 36.50 182 HIS A N 1
ATOM 1413 C CA . HIS A 1 182 ? 11.285 -0.683 -32.229 1.00 36.50 182 HIS A CA 1
ATOM 1414 C C . HIS A 1 182 ? 12.686 -0.092 -32.106 1.00 36.50 182 HIS A C 1
ATOM 1416 O O . HIS A 1 182 ? 12.899 1.049 -31.710 1.00 36.50 182 HIS A O 1
ATOM 1422 N N . GLY A 1 183 ? 13.669 -0.893 -32.527 1.00 34.50 183 GLY A N 1
ATOM 1423 C CA . GLY A 1 183 ? 14.759 -0.290 -33.270 1.00 34.50 183 GLY A CA 1
ATOM 1424 C C . GLY A 1 183 ? 14.130 0.396 -34.479 1.00 34.50 183 GLY A C 1
ATOM 1425 O O . GLY A 1 183 ? 13.439 -0.253 -35.265 1.00 34.50 183 GLY A O 1
ATOM 1426 N N . CYS A 1 184 ? 14.339 1.703 -34.617 1.00 41.69 184 CYS A N 1
ATOM 1427 C CA . CYS A 1 184 ? 14.196 2.385 -35.895 1.00 41.69 184 CYS A CA 1
ATOM 1428 C C . CYS A 1 184 ? 15.136 1.705 -36.901 1.00 41.69 184 CYS A C 1
ATOM 1430 O O . CYS A 1 184 ? 16.267 2.137 -37.104 1.00 41.69 184 CYS A O 1
ATOM 1432 N N . SER A 1 185 ? 14.687 0.617 -37.519 1.00 34.59 185 SER A N 1
ATOM 1433 C CA . SER A 1 185 ? 15.232 0.156 -38.781 1.00 34.59 185 SER A CA 1
ATOM 1434 C C . SER A 1 185 ? 14.250 0.614 -39.837 1.00 34.59 185 SER A C 1
ATOM 1436 O O . SER A 1 185 ? 13.155 0.077 -39.995 1.00 34.59 185 SER A O 1
ATOM 1438 N N . SER A 1 186 ? 14.629 1.693 -40.506 1.00 45.66 186 SER A N 1
ATOM 1439 C CA . SER A 1 186 ? 14.030 2.122 -41.753 1.00 45.66 186 SER A CA 1
ATOM 1440 C C . SER A 1 186 ? 13.954 0.934 -42.717 1.00 45.66 186 SER A C 1
ATOM 1442 O O . SER A 1 186 ? 14.940 0.593 -43.366 1.00 45.66 186 SER A O 1
ATOM 1444 N N . CYS A 1 187 ? 12.785 0.322 -42.845 1.00 31.72 187 CYS A N 1
ATOM 1445 C CA . CYS A 1 187 ? 12.414 -0.396 -44.054 1.00 31.72 187 CYS A CA 1
ATOM 1446 C C . CYS A 1 187 ? 11.266 0.370 -44.691 1.00 31.72 187 CYS A C 1
ATOM 1448 O O . CYS A 1 187 ? 10.087 0.177 -44.405 1.00 31.72 187 CYS A O 1
ATOM 1450 N N . PHE A 1 188 ? 11.671 1.299 -45.554 1.00 41.50 188 PHE A N 1
ATOM 1451 C CA . PHE A 1 188 ? 10.854 1.722 -46.673 1.00 41.50 188 PHE A CA 1
ATOM 1452 C C . PHE A 1 188 ? 10.300 0.479 -47.391 1.00 41.50 188 PHE A C 1
ATOM 1454 O O . PHE A 1 188 ? 11.024 -0.484 -47.630 1.00 41.50 188 PHE A O 1
ATOM 1461 N N . THR A 1 189 ? 9.033 0.581 -47.793 1.00 42.19 189 THR A N 1
ATOM 1462 C CA . THR A 1 189 ? 8.316 -0.233 -48.792 1.00 42.19 189 THR A CA 1
ATOM 1463 C C . THR A 1 189 ? 7.894 -1.660 -48.413 1.00 42.19 189 THR A C 1
ATOM 1465 O O . THR A 1 189 ? 8.673 -2.598 -48.516 1.00 42.19 189 THR A O 1
ATOM 1468 N N . CYS A 1 190 ? 6.593 -1.857 -48.158 1.00 25.52 190 CYS A N 1
ATOM 1469 C CA . CYS A 1 190 ? 5.711 -2.581 -49.093 1.00 25.52 190 CYS A CA 1
ATOM 1470 C C . CYS A 1 190 ? 4.219 -2.482 -48.695 1.00 25.52 190 CYS A C 1
ATOM 1472 O O . CYS A 1 190 ? 3.915 -2.117 -47.562 1.00 25.52 190 CYS A O 1
ATOM 1474 N N . PRO A 1 191 ? 3.290 -2.690 -49.650 1.00 40.31 191 PRO A N 1
ATOM 1475 C CA . PRO A 1 191 ? 2.023 -1.970 -49.717 1.00 40.31 191 PRO A CA 1
ATOM 1476 C C . PRO A 1 191 ? 0.877 -2.648 -48.959 1.00 40.31 191 PRO A C 1
ATOM 1478 O O . PRO A 1 191 ? 0.865 -3.855 -48.732 1.00 40.31 191 PRO A O 1
ATOM 1481 N N . CYS A 1 192 ? -0.128 -1.835 -48.629 1.00 29.56 192 CYS A N 1
ATOM 1482 C CA . CYS A 1 192 ? -1.420 -2.269 -48.114 1.00 29.56 192 CYS A CA 1
ATOM 1483 C C . CYS A 1 192 ? -2.081 -3.283 -49.061 1.00 29.56 192 CYS A C 1
ATOM 1485 O O . CYS A 1 192 ? -2.460 -2.931 -50.177 1.00 29.56 192 CYS A O 1
ATOM 1487 N N . ALA A 1 193 ? -2.299 -4.508 -48.585 1.00 31.20 193 ALA A N 1
ATOM 1488 C CA . ALA A 1 193 ? -3.313 -5.405 -49.122 1.00 31.20 193 ALA A CA 1
ATOM 1489 C C . ALA A 1 193 ? -4.526 -5.365 -48.181 1.00 31.20 193 ALA A C 1
ATOM 1491 O O . ALA A 1 193 ? -4.591 -6.103 -47.201 1.00 31.20 193 ALA A O 1
ATOM 1492 N N . PHE A 1 194 ? -5.479 -4.473 -48.461 1.00 35.19 194 PHE A N 1
ATOM 1493 C CA . PHE A 1 194 ? -6.822 -4.572 -47.891 1.00 35.19 194 PHE A CA 1
ATOM 1494 C C . PHE A 1 194 ? -7.612 -5.597 -48.710 1.00 35.19 194 PHE A C 1
ATOM 1496 O O . PHE A 1 194 ? -8.040 -5.329 -49.830 1.00 35.19 194 PHE A O 1
ATOM 1503 N N . LEU A 1 195 ? -7.790 -6.784 -48.135 1.00 31.95 195 LEU A N 1
ATOM 1504 C CA . LEU A 1 195 ? -8.881 -7.690 -48.472 1.00 31.95 195 LEU A CA 1
ATOM 1505 C C . LEU A 1 195 ? -10.142 -7.175 -47.769 1.00 31.95 195 LEU A C 1
ATOM 1507 O O . LEU A 1 195 ? -10.208 -7.221 -46.545 1.00 31.95 195 LEU A O 1
ATOM 1511 N N . TYR A 1 196 ? -11.142 -6.727 -48.526 1.00 31.77 196 TYR A N 1
ATOM 1512 C CA . TYR A 1 196 ? -12.535 -6.761 -48.079 1.00 31.77 196 TYR A CA 1
ATOM 1513 C C . TYR A 1 196 ? -13.417 -7.219 -49.241 1.00 31.77 196 TYR A C 1
ATOM 1515 O O . TYR A 1 196 ? -13.470 -6.598 -50.299 1.00 31.77 196 TYR A O 1
ATOM 1523 N N . SER A 1 197 ? -14.060 -8.363 -49.023 1.00 30.88 197 SER A N 1
ATOM 1524 C CA . SER A 1 197 ? -15.005 -9.033 -49.909 1.00 30.88 197 SER A CA 1
ATOM 1525 C C . SER A 1 197 ? -16.410 -8.878 -49.324 1.00 30.88 197 SER A C 1
ATOM 1527 O O . SER A 1 197 ? -16.610 -9.253 -48.174 1.00 30.88 197 SER A O 1
ATOM 1529 N N . HIS A 1 198 ? -17.332 -8.409 -50.175 1.00 32.78 198 HIS A N 1
ATOM 1530 C CA . HIS A 1 198 ? -18.789 -8.622 -50.216 1.00 32.78 198 HIS A CA 1
ATOM 1531 C C . HIS A 1 198 ? -19.667 -8.273 -48.998 1.00 32.78 198 HIS A C 1
ATOM 1533 O O . HIS A 1 198 ? -19.556 -8.893 -47.948 1.00 32.78 198 HIS A O 1
ATOM 1539 N N . HIS A 1 199 ? -20.698 -7.441 -49.212 1.00 32.19 199 HIS A N 1
ATOM 1540 C CA . HIS A 1 199 ? -22.044 -7.944 -49.541 1.00 32.19 199 HIS A CA 1
ATOM 1541 C C . HIS A 1 199 ? -23.013 -6.813 -49.960 1.00 32.19 199 HIS A C 1
ATOM 1543 O O . HIS A 1 199 ? -23.050 -5.777 -49.306 1.00 32.19 199 HIS A O 1
ATOM 1549 N N . GLU A 1 200 ? -23.775 -7.123 -51.021 1.00 36.00 200 GLU A N 1
ATOM 1550 C CA . GLU A 1 200 ? -25.024 -6.526 -51.565 1.00 36.00 200 GLU A CA 1
ATOM 1551 C C . GLU A 1 200 ? -25.008 -5.127 -52.204 1.00 36.00 200 GLU A C 1
ATOM 1553 O O . GLU A 1 200 ? -24.832 -4.103 -51.512 1.00 36.00 200 GLU A O 1
#

Organism: NCBI:txid1506151

Secondary structure (DSSP, 8-state):
-----PPPEEETTEEEEEE--SS-----GGGTT-EEEETTEEEETTSTTTGGGSSS--S-HHHHHHHHPPPEE-TTSPEEEEEE-S-PPPTT-TT--EEEEEEETTTEEEEEEPPTT-EE---TTS--EEEEEPTT-EEEEEEEEETTEEEEEEEEEEE-SS-EEEEEPPEEEEEE------------------------